Protein AF-A0A923TDK1-F1 (afdb_monomer)

Secondary structure (DSSP, 8-state):
--SSPPEEE-TT--EEES---B--SS-EEE-TT-EEEE--SS-EEE-SEEEETT-EEEE-SSSEEEEEESSPPEE-S-EEE-SEEEEEEESTTS-SB-S-EEE--SSS-EEEEESSSS-B-TT-EEEE-SSS--EEE-TT-EEEESEEEES-TT-EEEEET-EEEE-TT---EEE-SEEEESSEEEE-SSSEEEE-S--TEE-S-EEE-SSEEEE-STTTT-SSSB-EEE-TT-EEEESS-S-B-SB-EEEEE--GGGS-SEEE-SSS-EEB-S-EEEEEEE-EEE-SS--EE---EESS-------SSS-------TT-------------

Foldseek 3Di:
DPPDAAEAEPVQAEDEDEADADPDPEHEYENALYEYEYYAQAAYEHQYEYEYENYEYEYDYQYEYEDEHAAAHHYAHEYEFAYHEYEYHYEALGASEEEAYEFYPQAEEGEYEYPHEAHYPLQYEYEYEAHYQYEYYDVLYEYHHCAYEYPHQNYEYEQAQYEYEYRSVQEAYEHNYEYAHAHEYEYDHQYEYEQEHQNQRYAHEYEYPYHEYEYNEQQSVYAHQNEYEQDAQAAYEYEPHAHRHNHEYEFEYCHHPSVWNYEYEADEAHEDAHEYEYPYDTEYYYDHDYAYEYHHYPPPDDDDHDDPDDDPNPNPPPDDDPPDPDDDDDDD

Solvent-accessible surface area (backbone atoms only — not comparable to full-atom values): 15172 Å² total; per-residue (Å²): 144,65,104,65,66,55,70,52,71,46,83,36,41,74,46,79,48,56,69,61,67,38,94,45,81,65,27,37,37,36,26,32,55,6,34,43,33,33,34,31,76,56,66,34,42,29,19,30,28,40,32,19,66,57,11,29,43,33,36,32,32,64,11,37,42,29,41,23,35,77,49,50,34,61,24,54,19,43,36,38,32,50,26,23,32,40,35,33,40,21,44,67,71,27,31,51,38,52,23,36,36,38,29,28,65,50,52,60,61,8,34,43,32,40,71,33,31,34,30,47,32,41,62,18,35,39,35,33,36,72,32,43,39,12,31,45,32,28,72,44,29,37,41,40,24,4,34,55,33,20,80,11,64,59,19,33,42,35,28,36,68,8,36,45,35,33,11,63,55,37,56,65,35,46,27,24,23,23,45,32,35,56,16,38,43,32,38,35,30,72,17,40,43,33,30,51,11,72,5,66,61,16,36,22,34,40,37,34,69,27,25,32,41,35,30,49,24,41,23,37,76,7,56,25,68,59,12,38,39,35,33,62,53,7,23,43,33,30,44,60,13,66,61,24,40,26,30,42,38,35,34,16,24,37,9,50,96,62,62,10,20,38,27,17,25,57,86,28,55,15,24,39,59,26,40,32,34,59,83,46,73,47,29,59,36,55,46,61,87,25,53,60,44,68,35,58,60,38,68,88,79,76,91,58,79,78,72,96,73,88,69,85,81,68,78,78,68,88,83,72,85,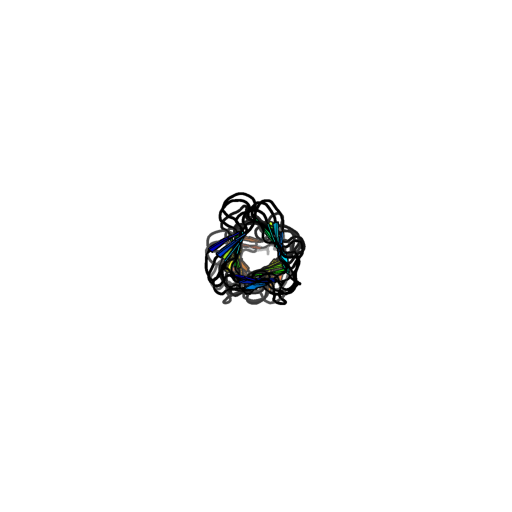78,86,70,83,80,77,85,81,83,84,132

Mean predicted aligned error: 7.64 Å

Structure (mmCIF, N/CA/C/O backbone):
data_AF-A0A923TDK1-F1
#
_entry.id   AF-A0A923TDK1-F1
#
loop_
_atom_site.group_PDB
_atom_site.id
_atom_site.type_symbol
_atom_site.label_atom_id
_atom_site.label_alt_id
_atom_site.label_comp_id
_atom_site.label_asym_id
_atom_site.label_entity_id
_atom_site.label_seq_id
_atom_site.pdbx_PDB_ins_code
_atom_site.Cartn_x
_atom_site.Cartn_y
_atom_site.Cartn_z
_atom_site.occupancy
_atom_site.B_iso_or_equiv
_atom_site.auth_seq_id
_atom_site.auth_comp_id
_atom_site.auth_asym_id
_atom_site.auth_atom_id
_atom_site.pdbx_PDB_model_num
ATOM 1 N N . THR A 1 1 ? -24.718 -10.314 32.683 1.00 45.62 1 THR A N 1
ATOM 2 C CA . THR A 1 1 ? -25.531 -11.400 33.269 1.00 45.62 1 THR A CA 1
ATOM 3 C C . THR A 1 1 ? -26.875 -11.463 32.575 1.00 45.62 1 THR A C 1
ATOM 5 O O . THR A 1 1 ? -27.767 -10.682 32.855 1.00 45.62 1 THR A O 1
ATOM 8 N N . ALA A 1 2 ? -26.920 -12.354 31.594 1.00 44.81 2 ALA A N 1
ATOM 9 C CA . ALA A 1 2 ? -28.012 -13.015 30.873 1.00 44.81 2 ALA A CA 1
ATOM 10 C C . ALA A 1 2 ? -27.239 -13.704 29.733 1.00 44.81 2 ALA A C 1
ATOM 12 O O . ALA A 1 2 ? -26.318 -13.079 29.213 1.00 44.81 2 ALA A O 1
ATOM 13 N N . GLY A 1 3 ? -27.483 -14.975 29.414 1.00 59.94 3 GLY A N 1
ATOM 14 C CA . GLY A 1 3 ? -26.601 -15.822 28.581 1.00 59.94 3 GLY A CA 1
ATOM 15 C C . GLY A 1 3 ? -26.394 -15.416 27.109 1.00 59.94 3 GLY A C 1
ATOM 16 O O . GLY A 1 3 ? -26.106 -16.279 26.290 1.00 59.94 3 GLY A O 1
ATOM 17 N N . GLY A 1 4 ? -26.572 -14.142 26.757 1.00 72.25 4 GLY A N 1
ATOM 18 C CA . GLY A 1 4 ? -26.304 -13.579 25.442 1.00 72.25 4 GLY A CA 1
ATOM 19 C C . GLY A 1 4 ? -24.910 -12.960 25.326 1.00 72.25 4 GLY A C 1
ATOM 20 O O . GLY A 1 4 ? -24.286 -12.551 26.307 1.00 72.25 4 GLY A O 1
ATOM 21 N N . ILE A 1 5 ? -24.456 -12.873 24.082 1.00 82.00 5 ILE A N 1
ATOM 22 C CA . ILE A 1 5 ? -23.250 -12.166 23.648 1.00 82.00 5 ILE A CA 1
ATOM 23 C C . ILE A 1 5 ? -23.374 -10.685 24.063 1.00 82.00 5 ILE A C 1
ATOM 25 O O . ILE A 1 5 ? -24.304 -10.017 23.596 1.00 82.00 5 ILE A O 1
ATOM 29 N N . PRO A 1 6 ? -22.489 -10.138 24.924 1.00 88.62 6 PRO A N 1
ATOM 30 C CA . PRO A 1 6 ? -22.504 -8.717 25.257 1.00 88.62 6 PRO A CA 1
ATOM 31 C C . PRO A 1 6 ? -22.435 -7.874 23.983 1.00 88.62 6 PRO A C 1
ATOM 33 O O . PRO A 1 6 ? -21.490 -8.010 23.205 1.00 88.62 6 PRO A O 1
ATOM 36 N N . THR A 1 7 ? -23.447 -7.033 23.763 1.00 91.31 7 THR A N 1
ATOM 37 C CA . THR A 1 7 ? -23.594 -6.253 22.531 1.00 91.31 7 THR A CA 1
ATOM 38 C C . THR A 1 7 ? -23.685 -4.768 22.847 1.00 91.31 7 THR A C 1
ATOM 40 O O . THR A 1 7 ? -24.562 -4.348 23.601 1.00 91.31 7 THR A O 1
ATOM 43 N N . PHE A 1 8 ? -22.803 -3.976 22.242 1.00 93.06 8 PHE A N 1
ATOM 44 C CA . PHE A 1 8 ? -22.905 -2.522 22.206 1.00 93.06 8 PHE A CA 1
ATOM 45 C C . PHE A 1 8 ? -23.456 -2.095 20.843 1.00 93.06 8 PHE A C 1
ATOM 47 O O . PHE A 1 8 ? -22.799 -2.279 19.819 1.00 93.06 8 PHE A O 1
ATOM 54 N N . ASN A 1 9 ? -24.686 -1.581 20.819 1.00 95.06 9 ASN A N 1
ATOM 55 C CA . ASN A 1 9 ? -25.397 -1.261 19.584 1.00 95.06 9 ASN A CA 1
ATOM 56 C C . ASN A 1 9 ? -25.572 0.248 19.415 1.00 95.06 9 ASN A C 1
ATOM 58 O O . ASN A 1 9 ? -26.279 0.869 20.202 1.00 95.06 9 ASN A O 1
ATOM 62 N N . LEU A 1 10 ? -24.979 0.806 18.358 1.00 95.81 10 LEU A N 1
ATOM 63 C CA . LEU A 1 10 ? -25.102 2.222 18.004 1.00 95.81 10 LEU A CA 1
ATOM 64 C C . LEU A 1 10 ? -26.410 2.536 17.270 1.00 95.81 10 LEU A C 1
ATOM 66 O O . LEU A 1 10 ? -26.746 3.702 17.112 1.00 95.81 10 LEU A O 1
ATOM 70 N N . ALA A 1 11 ? -27.132 1.526 16.772 1.00 93.88 11 ALA A N 1
ATOM 71 C CA . ALA A 1 11 ? -28.369 1.682 16.003 1.00 93.88 11 ALA A CA 1
ATOM 72 C C . ALA A 1 11 ? -28.260 2.666 14.815 1.00 93.88 11 ALA A C 1
ATOM 74 O O . ALA A 1 11 ? -29.249 3.276 14.418 1.00 93.88 11 ALA A O 1
ATOM 75 N N . GLY A 1 12 ? -27.064 2.812 14.232 1.00 92.31 12 GLY A N 1
ATOM 76 C CA . GLY A 1 12 ? -26.811 3.731 13.121 1.00 92.31 12 GLY A CA 1
ATOM 77 C C . GLY A 1 12 ? -26.433 5.163 13.517 1.00 92.31 12 GLY A C 1
ATOM 78 O O . GLY A 1 12 ? -26.211 5.977 12.627 1.00 92.31 12 GLY A O 1
ATOM 79 N N . PHE A 1 13 ? -26.340 5.486 14.808 1.00 96.38 13 PHE A N 1
ATOM 80 C CA . PHE A 1 13 ? -25.931 6.812 15.280 1.00 96.38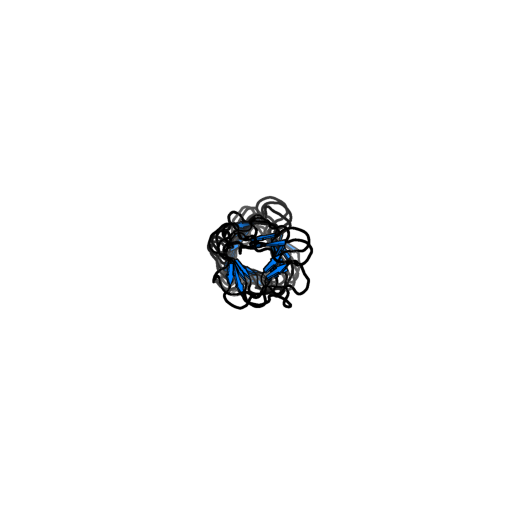 13 PHE A CA 1
ATOM 81 C C . PHE A 1 13 ? -24.410 6.951 15.407 1.00 96.38 13 PHE A C 1
ATOM 83 O O . PHE A 1 13 ? -23.674 5.965 15.437 1.00 96.38 13 PHE A O 1
ATOM 90 N N . THR A 1 14 ? -23.937 8.196 15.482 1.00 96.19 14 THR A N 1
ATOM 91 C CA . THR A 1 14 ? -22.542 8.505 15.813 1.00 96.19 14 THR A CA 1
ATOM 92 C C . THR A 1 14 ? -22.368 8.561 17.322 1.00 96.19 14 THR A C 1
ATOM 94 O O . THR A 1 14 ? -23.128 9.251 17.994 1.00 96.19 14 THR A O 1
ATOM 97 N N . GLU A 1 15 ? -21.339 7.893 17.828 1.00 96.81 15 GLU A N 1
ATOM 98 C CA . GLU A 1 15 ? -20.997 7.856 19.244 1.00 96.81 15 GLU A CA 1
ATOM 99 C C . GLU A 1 15 ? -19.505 8.136 19.438 1.00 96.81 15 GLU A C 1
ATOM 101 O O . GLU A 1 15 ? -18.663 7.615 18.701 1.00 96.81 15 GLU A O 1
ATOM 106 N N . THR A 1 16 ? -19.179 8.929 20.460 1.00 94.94 16 THR A N 1
ATOM 107 C CA . THR A 1 16 ? -17.807 9.082 20.953 1.00 94.94 16 THR A CA 1
ATOM 108 C C . THR A 1 16 ? -17.716 8.411 22.308 1.00 94.94 16 THR A C 1
ATOM 110 O O . THR A 1 16 ? -18.079 8.985 23.331 1.00 94.94 16 THR A O 1
ATOM 113 N N . ALA A 1 17 ? -17.206 7.188 22.303 1.00 89.12 17 ALA A N 1
ATOM 114 C CA . ALA A 1 17 ? -16.898 6.460 23.514 1.00 89.12 17 ALA A CA 1
ATOM 115 C C . ALA A 1 17 ? -15.452 6.750 23.941 1.00 89.12 17 ALA A C 1
ATOM 117 O O . ALA A 1 17 ? -14.583 7.042 23.116 1.00 89.12 17 ALA A O 1
ATOM 118 N N . GLY A 1 18 ? -15.184 6.634 25.243 1.00 88.12 18 GLY A N 1
ATOM 119 C CA . GLY A 1 18 ? -13.817 6.568 25.757 1.00 88.12 18 GLY A CA 1
ATOM 120 C C . GLY A 1 18 ? -13.098 5.284 25.300 1.00 88.12 18 GLY A C 1
ATOM 121 O O . GLY A 1 18 ? -13.336 4.776 24.202 1.00 88.12 18 GLY A O 1
ATOM 122 N N . PRO A 1 19 ? -12.204 4.712 26.114 1.00 87.31 19 PRO A N 1
ATOM 123 C CA . PRO A 1 19 ? -11.515 3.486 25.743 1.00 87.31 19 PRO A CA 1
ATOM 124 C C . PRO A 1 19 ? -12.480 2.292 25.778 1.00 87.31 19 PRO A C 1
ATOM 126 O O . PRO A 1 19 ? -13.083 1.986 26.807 1.00 87.31 19 PRO A O 1
ATOM 129 N N . ILE A 1 20 ? -12.616 1.591 24.651 1.00 90.50 20 ILE A N 1
ATOM 130 C CA . ILE A 1 20 ? -13.408 0.362 24.561 1.00 90.50 20 ILE A CA 1
ATOM 131 C C . ILE A 1 20 ? -12.497 -0.842 24.767 1.00 90.50 20 ILE A C 1
ATOM 133 O O . ILE A 1 20 ? -11.520 -1.032 24.047 1.00 90.50 20 ILE A O 1
ATOM 137 N N . ALA A 1 21 ? -12.860 -1.704 25.712 1.00 91.12 21 ALA A N 1
ATOM 138 C CA . ALA A 1 21 ? -12.161 -2.955 25.958 1.00 91.12 21 ALA A CA 1
ATOM 139 C C . ALA A 1 21 ? -13.140 -4.124 26.098 1.00 91.12 21 ALA A C 1
ATOM 141 O O . ALA A 1 21 ? -14.260 -3.976 26.582 1.00 91.12 21 ALA A O 1
ATOM 142 N N . SER A 1 22 ? -12.694 -5.309 25.695 1.00 88.12 22 SER A N 1
ATOM 143 C CA . SER A 1 22 ? -13.342 -6.576 26.025 1.00 88.12 22 SER A CA 1
ATOM 144 C C . SER A 1 22 ? -12.300 -7.684 26.076 1.00 88.12 22 SER A C 1
ATOM 146 O O . SER A 1 22 ? -11.558 -7.885 25.114 1.00 88.12 22 SER A O 1
ATOM 148 N N . THR A 1 23 ? -12.306 -8.445 27.168 1.00 73.38 23 THR A N 1
ATOM 149 C CA . THR A 1 23 ? -11.554 -9.699 27.316 1.00 73.38 23 THR A CA 1
ATOM 150 C C . THR A 1 23 ? -12.366 -10.931 26.900 1.00 73.38 23 THR A C 1
ATOM 152 O O . THR A 1 23 ? -11.822 -12.031 26.869 1.00 73.38 23 THR A O 1
ATOM 155 N N . ASN A 1 24 ? -13.655 -10.769 26.573 1.00 62.47 24 ASN A N 1
ATOM 156 C CA . ASN A 1 24 ? -14.566 -11.870 26.258 1.00 62.47 24 ASN A CA 1
ATOM 157 C C . ASN A 1 24 ? -14.669 -12.112 24.745 1.00 62.47 24 ASN A C 1
ATOM 159 O O . ASN A 1 24 ? -14.990 -11.198 23.980 1.00 62.47 24 ASN A O 1
ATOM 163 N N . THR A 1 25 ? -14.509 -13.371 24.338 1.00 69.38 25 THR A N 1
ATOM 164 C CA . THR A 1 25 ? -15.042 -13.931 23.091 1.00 69.38 25 THR A CA 1
ATOM 165 C C . THR A 1 25 ? -16.300 -14.740 23.444 1.00 69.38 25 THR A C 1
ATOM 167 O O . THR A 1 25 ? -16.181 -15.718 24.181 1.00 69.38 25 THR A O 1
ATOM 170 N N . PRO A 1 26 ? -17.519 -14.366 22.999 1.00 74.81 26 PRO A N 1
ATOM 171 C CA . PRO A 1 26 ? -17.870 -13.374 21.980 1.00 74.81 26 PRO A CA 1
ATOM 172 C C . PRO A 1 26 ? -18.437 -12.076 22.596 1.00 74.81 26 PRO A C 1
ATOM 174 O O . PRO A 1 26 ? -19.406 -12.110 23.346 1.00 74.81 26 PRO A O 1
ATOM 177 N N . ALA A 1 27 ? -17.876 -10.915 22.264 1.00 91.31 27 ALA A N 1
ATOM 178 C CA . ALA A 1 27 ? -18.542 -9.618 22.428 1.00 91.31 27 ALA A CA 1
ATOM 179 C C . ALA A 1 27 ? -18.814 -9.027 21.039 1.00 91.31 27 ALA A C 1
ATOM 181 O O . ALA A 1 27 ? -18.129 -9.381 20.074 1.00 91.31 27 ALA A O 1
ATOM 182 N N . THR A 1 28 ? -19.798 -8.142 20.904 1.00 94.12 28 THR A N 1
ATOM 183 C CA . THR A 1 28 ? -20.133 -7.533 19.611 1.00 94.12 28 THR A CA 1
ATOM 184 C C . THR A 1 28 ? -20.359 -6.033 19.729 1.00 94.12 28 THR A C 1
ATOM 186 O O . THR A 1 28 ? -20.973 -5.555 20.678 1.00 94.12 28 THR A O 1
ATOM 189 N N . ILE A 1 29 ? -19.874 -5.293 18.737 1.00 95.69 29 ILE A N 1
ATOM 190 C CA . ILE A 1 29 ? -20.262 -3.909 18.478 1.00 95.69 29 ILE A CA 1
ATOM 191 C C . ILE A 1 29 ? -21.051 -3.899 17.167 1.00 95.69 29 ILE A C 1
ATOM 193 O O . ILE A 1 29 ? -20.566 -4.386 16.143 1.00 95.69 29 ILE A O 1
ATOM 197 N N . THR A 1 30 ? -22.268 -3.364 17.180 1.00 96.81 30 THR A N 1
ATOM 198 C CA . THR A 1 30 ? -23.091 -3.193 15.974 1.00 96.81 30 THR A CA 1
ATOM 199 C C . THR A 1 30 ? -23.192 -1.706 15.645 1.00 96.81 30 THR A C 1
ATOM 201 O O . THR A 1 30 ? -23.877 -0.951 16.333 1.00 96.81 30 THR A O 1
ATOM 204 N N . LEU A 1 31 ? -22.501 -1.282 14.588 1.00 97.38 31 LEU A N 1
ATOM 205 C CA . LEU A 1 31 ? -22.463 0.106 14.124 1.00 97.38 31 LEU A CA 1
ATOM 206 C C . LEU A 1 31 ? -23.737 0.492 13.357 1.00 97.38 31 LEU A C 1
ATOM 208 O O . LEU A 1 31 ? -24.167 1.643 13.395 1.00 97.38 31 LEU A O 1
ATOM 212 N N . GLY A 1 32 ? -24.346 -0.457 12.636 1.00 95.75 32 GLY A N 1
ATOM 213 C CA . GLY A 1 32 ? -25.293 -0.113 11.571 1.00 95.75 32 GLY A CA 1
ATOM 214 C C . GLY A 1 32 ? -24.592 0.758 10.523 1.00 95.75 32 GLY A C 1
ATOM 215 O O . GLY A 1 32 ? -23.469 0.439 10.138 1.00 95.75 32 GLY A O 1
ATOM 216 N N . GLY A 1 33 ? -25.223 1.865 10.126 1.00 96.31 33 GLY A N 1
ATOM 217 C CA . GLY A 1 33 ? -24.594 2.930 9.328 1.00 96.31 33 GLY A CA 1
ATOM 218 C C . GLY A 1 33 ? -23.911 4.032 10.152 1.00 96.31 33 GLY A C 1
ATOM 219 O O . GLY A 1 33 ? -23.577 5.072 9.598 1.00 96.31 33 GLY A O 1
ATOM 220 N N . GLY A 1 34 ? -23.764 3.842 11.467 1.00 97.50 34 GLY A N 1
ATOM 221 C CA . GLY A 1 34 ? -23.255 4.846 12.402 1.00 97.50 34 GLY A CA 1
ATOM 222 C C . GLY A 1 34 ? -21.733 4.891 12.496 1.00 97.50 34 GLY A C 1
ATOM 223 O O . GLY A 1 34 ? -21.038 4.020 11.974 1.00 97.50 34 GLY A O 1
ATOM 224 N N . SER A 1 35 ? -21.207 5.890 13.204 1.00 97.62 35 SER A N 1
ATOM 225 C CA . SER A 1 35 ? -19.765 6.063 13.407 1.00 97.62 35 SER A CA 1
ATOM 226 C C . SER A 1 35 ? -19.387 5.890 14.870 1.00 97.62 35 SER A C 1
ATOM 228 O O . SER A 1 35 ? -19.904 6.599 15.726 1.00 97.62 35 SER A O 1
ATOM 230 N N . LEU A 1 36 ? -18.431 5.012 15.158 1.00 97.50 36 LEU A N 1
ATOM 231 C CA . LEU A 1 36 ? -17.871 4.862 16.497 1.00 97.50 36 LEU A CA 1
ATOM 232 C C . LEU A 1 36 ? -16.500 5.524 16.583 1.00 97.50 36 LEU A C 1
ATOM 234 O O . LEU A 1 36 ? -15.546 5.030 15.987 1.00 97.50 36 LEU A O 1
ATOM 238 N N . THR A 1 37 ? -16.388 6.590 17.370 1.00 96.94 37 THR A N 1
ATOM 239 C CA . THR A 1 37 ? -15.098 7.133 17.805 1.00 96.94 37 THR A CA 1
ATOM 240 C C . THR A 1 37 ? -14.725 6.517 19.145 1.00 96.94 37 THR A C 1
ATOM 242 O O . THR A 1 37 ? -15.528 6.544 20.074 1.00 96.94 37 THR A O 1
ATOM 245 N N . SER A 1 38 ? -13.524 5.950 19.247 1.00 95.12 38 SER A N 1
ATOM 246 C CA . SER A 1 38 ? -13.030 5.294 20.460 1.00 95.12 38 SER A CA 1
ATOM 247 C C . SER A 1 38 ? -11.580 5.666 20.742 1.00 95.12 38 SER A C 1
ATOM 249 O O . SER A 1 38 ? -10.744 5.680 19.834 1.00 95.12 38 SER A O 1
ATOM 251 N N . GLY A 1 39 ? -11.276 5.856 22.025 1.00 94.19 39 GLY A N 1
ATOM 252 C CA . GLY A 1 39 ? -9.920 5.929 22.562 1.00 94.19 39 GLY A CA 1
ATOM 253 C C . GLY A 1 39 ? -9.612 7.194 23.363 1.00 94.19 39 GLY A C 1
ATOM 254 O O . GLY A 1 39 ? -10.192 8.258 23.170 1.00 94.19 39 GLY A O 1
ATOM 255 N N . ASP A 1 40 ? -8.670 7.045 24.285 1.00 94.38 40 ASP A N 1
ATOM 256 C CA . ASP A 1 40 ? -8.102 8.083 25.142 1.00 94.38 40 ASP A CA 1
ATOM 257 C C . ASP A 1 40 ? -6.584 7.832 25.273 1.00 94.38 40 ASP A C 1
ATOM 259 O O . ASP A 1 40 ? -5.967 7.319 24.339 1.00 94.38 40 ASP A O 1
ATOM 263 N N . SER A 1 41 ? -5.942 8.202 26.383 1.00 95.62 41 SER A N 1
ATOM 264 C CA . SER A 1 41 ? -4.521 7.895 26.615 1.00 95.62 41 SER A CA 1
ATOM 265 C C . SER A 1 41 ? -4.250 6.446 27.039 1.00 95.62 41 SER A C 1
ATOM 267 O O . SER A 1 41 ? -3.092 6.024 27.078 1.00 95.62 41 SER A O 1
ATOM 269 N N . THR A 1 42 ? -5.285 5.668 27.354 1.00 95.81 42 THR A N 1
ATOM 270 C CA . THR A 1 42 ? -5.161 4.279 27.790 1.00 95.81 42 THR A CA 1
ATOM 271 C C . THR A 1 42 ? -5.126 3.333 26.596 1.00 95.81 42 THR A C 1
ATOM 273 O O . THR A 1 42 ? -5.843 3.489 25.606 1.00 95.81 42 THR A O 1
ATOM 276 N N . SER A 1 43 ? -4.260 2.323 26.678 1.00 96.12 43 SER A N 1
ATOM 277 C CA . SER A 1 43 ? -4.226 1.269 25.668 1.00 96.12 43 SER A CA 1
ATOM 278 C C . SER A 1 43 ? -5.226 0.174 26.020 1.00 96.12 43 SER A C 1
ATOM 280 O O . SER A 1 43 ? -5.270 -0.291 27.158 1.00 96.12 43 SER A O 1
ATOM 282 N N . THR A 1 44 ? -6.018 -0.249 25.043 1.00 95.88 44 THR A N 1
ATOM 283 C CA . THR A 1 44 ? -7.109 -1.211 25.215 1.00 95.88 44 THR A CA 1
ATOM 284 C C . THR A 1 44 ? -7.102 -2.284 24.142 1.00 95.88 44 THR A C 1
ATOM 286 O O . THR A 1 44 ? -6.478 -2.145 23.091 1.00 95.88 44 THR A O 1
ATOM 289 N N . SER A 1 45 ? -7.799 -3.384 24.416 1.00 95.44 45 SER A N 1
ATOM 290 C CA . SER A 1 45 ? -7.999 -4.479 23.473 1.00 95.44 45 SER A CA 1
ATOM 291 C C . SER A 1 45 ? -9.465 -4.883 23.451 1.00 95.44 45 SER A C 1
ATOM 293 O O . SER A 1 45 ? -10.088 -5.024 24.505 1.00 95.44 45 SER A O 1
ATOM 295 N N . PHE A 1 46 ? -10.009 -5.077 22.254 1.00 95.88 46 PHE A N 1
ATOM 296 C CA . PHE A 1 46 ? -11.356 -5.580 22.032 1.00 95.88 46 PHE A CA 1
ATOM 297 C C . PHE A 1 46 ? -11.292 -6.887 21.240 1.00 95.88 46 PHE A C 1
ATOM 299 O O . PHE A 1 46 ? -10.973 -6.892 20.052 1.00 95.88 46 PHE A O 1
ATOM 306 N N . ALA A 1 47 ? -11.609 -8.001 21.906 1.00 94.06 47 ALA A N 1
ATOM 307 C CA . ALA A 1 47 ? -11.568 -9.341 21.314 1.00 94.06 47 ALA A CA 1
ATOM 308 C C . ALA A 1 47 ? -12.824 -9.722 20.490 1.00 94.06 47 ALA A C 1
ATOM 310 O O . ALA A 1 47 ? -12.897 -10.814 19.923 1.00 94.06 47 ALA A O 1
ATOM 311 N N . GLY A 1 48 ? -13.838 -8.853 20.463 1.00 94.31 48 GLY A N 1
ATOM 312 C CA . GLY A 1 48 ? -15.136 -9.110 19.839 1.00 94.31 48 GLY A CA 1
ATOM 313 C C . GLY A 1 48 ? -15.210 -8.767 18.349 1.00 94.31 48 GLY A C 1
ATOM 314 O O . GLY A 1 48 ? -14.254 -8.265 17.761 1.00 94.31 48 GLY A O 1
ATOM 315 N N . ALA A 1 49 ? -16.369 -9.010 17.738 1.00 95.31 49 ALA A N 1
ATOM 316 C CA . ALA A 1 49 ? -16.656 -8.621 16.355 1.00 95.31 49 ALA A CA 1
ATOM 317 C C . ALA A 1 49 ? -17.275 -7.216 16.283 1.00 95.31 49 ALA A C 1
ATOM 319 O O . ALA A 1 49 ? -18.142 -6.872 17.085 1.00 95.31 49 ALA A O 1
ATOM 320 N N . ILE A 1 50 ? -16.870 -6.423 15.296 1.00 97.00 50 ILE A N 1
ATOM 321 C CA . ILE A 1 50 ? -17.492 -5.146 14.934 1.00 97.00 50 ILE A CA 1
ATOM 322 C C . ILE A 1 50 ? -18.229 -5.348 13.612 1.00 97.00 50 ILE A C 1
ATOM 324 O O . ILE A 1 50 ? -17.650 -5.846 12.650 1.00 97.00 50 ILE A O 1
ATOM 328 N N . THR A 1 51 ? -19.503 -4.980 13.555 1.00 97.19 51 THR A N 1
ATOM 329 C CA . THR A 1 51 ? -20.392 -5.254 12.414 1.00 97.19 51 THR A CA 1
ATOM 330 C C . THR A 1 51 ? -21.168 -3.997 12.020 1.00 97.19 51 THR A C 1
ATOM 332 O O . THR A 1 51 ? -21.366 -3.118 12.856 1.00 97.19 51 THR A O 1
ATOM 335 N N . GLY A 1 52 ? -21.638 -3.896 10.773 1.00 97.31 52 GLY A N 1
ATOM 336 C CA . GLY A 1 52 ? -22.519 -2.801 10.340 1.00 97.31 52 GLY A CA 1
ATOM 337 C C . GLY A 1 52 ? -22.254 -2.307 8.920 1.00 97.31 52 GLY A C 1
ATOM 338 O O . GLY A 1 52 ? -21.152 -1.879 8.584 1.00 97.31 52 GLY A O 1
ATOM 339 N N . THR A 1 53 ? -23.278 -2.341 8.071 1.00 97.19 53 THR A N 1
ATOM 340 C CA . THR A 1 53 ? -23.178 -1.827 6.701 1.00 97.19 53 THR A CA 1
ATOM 341 C C . THR A 1 53 ? -23.098 -0.303 6.702 1.00 97.19 53 THR A C 1
ATOM 343 O O . THR A 1 53 ? -23.995 0.367 7.201 1.00 97.19 53 THR A O 1
ATOM 346 N N . GLY A 1 54 ? -22.032 0.240 6.117 1.00 96.56 54 GLY A N 1
ATOM 347 C CA . GLY A 1 54 ? -21.749 1.675 6.049 1.00 96.56 54 GLY A CA 1
ATOM 348 C C . GLY A 1 54 ? -21.142 2.256 7.326 1.00 96.56 54 GLY A C 1
ATOM 349 O O . GLY A 1 54 ? -20.624 3.367 7.283 1.00 96.56 54 GLY A O 1
ATOM 350 N N . GLY A 1 55 ? -21.162 1.514 8.436 1.00 98.06 55 GLY A N 1
ATOM 351 C CA . GLY A 1 55 ? -20.657 1.995 9.714 1.00 98.06 55 GLY A CA 1
ATOM 352 C C . GLY A 1 55 ? -19.141 2.169 9.735 1.00 98.06 55 GLY A C 1
ATOM 353 O O . GLY A 1 55 ? -18.408 1.347 9.179 1.00 98.06 55 GLY A O 1
ATOM 354 N N . THR A 1 56 ? -18.679 3.235 10.384 1.00 98.50 56 THR A N 1
ATOM 355 C CA . THR A 1 56 ? -17.273 3.656 10.412 1.00 98.50 56 THR A CA 1
ATOM 356 C C . THR A 1 56 ? -16.660 3.516 11.799 1.00 98.50 56 THR A C 1
ATOM 358 O O . THR A 1 56 ? -17.337 3.657 12.819 1.00 98.50 56 THR A O 1
ATOM 361 N N . LEU A 1 57 ? -15.350 3.278 11.837 1.00 98.25 57 LEU A N 1
ATOM 362 C CA . LEU A 1 57 ? -14.563 3.220 13.066 1.00 98.25 57 LEU A CA 1
ATOM 363 C C . LEU A 1 57 ? -13.527 4.345 13.066 1.00 98.25 57 LEU A C 1
ATOM 365 O O . LEU A 1 57 ? -12.757 4.478 12.120 1.00 98.25 57 LEU A O 1
ATOM 369 N N . ILE A 1 58 ? -13.472 5.132 14.135 1.00 97.69 58 ILE A N 1
ATOM 370 C CA . ILE A 1 58 ? -12.491 6.201 14.323 1.00 97.69 58 ILE A CA 1
ATOM 371 C C . ILE A 1 58 ? -11.691 5.907 15.592 1.00 97.69 58 ILE A C 1
ATOM 373 O O . ILE A 1 58 ? -12.244 5.815 16.687 1.00 97.69 58 ILE A O 1
ATOM 377 N N . LYS A 1 59 ? -10.375 5.763 15.453 1.00 97.00 59 LYS A N 1
ATOM 378 C CA . LYS A 1 59 ? -9.442 5.628 16.569 1.00 97.00 59 LYS A CA 1
ATOM 379 C C . LYS A 1 59 ? -8.877 7.000 16.940 1.00 97.00 59 LYS A C 1
ATOM 381 O O . LYS A 1 59 ? -8.093 7.557 16.180 1.00 97.00 59 LYS A O 1
ATOM 386 N N . ALA A 1 60 ? -9.228 7.484 18.131 1.00 95.56 60 ALA A N 1
ATOM 387 C CA . ALA A 1 60 ? -8.749 8.729 18.730 1.00 95.56 60 ALA A CA 1
ATOM 388 C C . ALA A 1 60 ? -7.964 8.475 20.036 1.00 95.56 60 ALA A C 1
ATOM 390 O O . ALA A 1 60 ? -7.848 7.337 20.491 1.00 95.56 60 ALA A O 1
ATOM 391 N N . GLY A 1 61 ? -7.395 9.525 20.634 1.00 95.38 61 GLY A N 1
ATOM 392 C CA . GLY A 1 61 ? -6.566 9.432 21.843 1.00 95.38 61 GLY A CA 1
ATOM 393 C C . GLY A 1 61 ? -5.167 8.834 21.619 1.00 95.38 61 GLY A C 1
ATOM 394 O O . GLY A 1 61 ? -4.915 8.134 20.641 1.00 95.38 61 GLY A O 1
ATOM 395 N N . THR A 1 62 ? -4.231 9.111 22.528 1.00 95.00 62 THR A N 1
ATOM 396 C CA . THR A 1 62 ? -2.815 8.717 22.389 1.00 95.00 62 THR A CA 1
ATOM 397 C C . THR A 1 62 ? -2.531 7.247 22.706 1.00 95.00 62 THR A C 1
ATOM 399 O O . THR A 1 62 ? -1.466 6.743 22.356 1.00 95.00 62 THR A O 1
ATOM 402 N N . GLY A 1 63 ? -3.464 6.542 23.347 1.00 96.50 63 GLY A N 1
ATOM 403 C CA . GLY A 1 63 ? -3.360 5.118 23.642 1.00 96.50 63 GLY A CA 1
ATOM 404 C C . GLY A 1 63 ? -3.432 4.246 22.386 1.00 96.50 63 GLY A C 1
ATOM 405 O O . GLY A 1 63 ? -3.806 4.698 21.301 1.00 96.50 63 GLY A O 1
ATOM 406 N N . THR A 1 64 ? -3.087 2.968 22.528 1.00 96.94 64 THR A N 1
ATOM 407 C CA . THR A 1 64 ? -3.222 1.975 21.454 1.00 96.94 64 THR A CA 1
ATOM 408 C C . THR A 1 64 ? -4.531 1.209 21.597 1.00 96.94 64 THR A C 1
ATOM 410 O O . THR A 1 64 ? -4.785 0.627 22.647 1.00 96.94 64 THR A O 1
ATOM 413 N N . PHE A 1 65 ? -5.347 1.150 20.547 1.00 97.69 65 PHE A N 1
ATOM 414 C CA . PHE A 1 65 ? -6.517 0.272 20.499 1.00 97.69 65 PHE A CA 1
ATOM 415 C C . PHE A 1 65 ? -6.171 -0.993 19.717 1.00 97.69 65 PHE A C 1
ATOM 417 O O . PHE A 1 65 ? -5.713 -0.910 18.584 1.00 97.69 65 PHE A O 1
ATOM 424 N N . THR A 1 66 ? -6.360 -2.165 20.314 1.00 97.62 66 THR A N 1
ATOM 425 C CA . THR A 1 66 ? -6.068 -3.456 19.684 1.00 97.62 66 THR A CA 1
ATOM 426 C C . THR A 1 66 ? -7.362 -4.153 19.282 1.00 97.62 66 THR A C 1
ATOM 428 O O . THR A 1 66 ? -8.183 -4.486 20.136 1.00 97.62 66 THR A O 1
ATOM 431 N N . LEU A 1 67 ? -7.535 -4.422 17.989 1.00 97.44 67 LEU A N 1
ATOM 432 C CA . LEU A 1 67 ? -8.609 -5.272 17.478 1.00 97.44 67 LEU A CA 1
ATOM 433 C C . LEU A 1 67 ? -8.135 -6.722 17.512 1.00 97.44 67 LEU A C 1
ATOM 435 O O . LEU A 1 67 ? -7.333 -7.131 16.677 1.00 97.44 67 LEU A O 1
ATOM 439 N N . GLY A 1 68 ? -8.610 -7.486 18.495 1.00 95.50 68 GLY A N 1
ATOM 440 C CA . GLY A 1 68 ? -8.167 -8.852 18.757 1.00 95.50 68 GLY A CA 1
ATOM 441 C C . GLY A 1 68 ? -9.256 -9.910 18.591 1.00 95.50 68 GLY A C 1
ATOM 442 O O . GLY A 1 68 ? -10.411 -9.611 18.274 1.00 95.50 68 GLY A O 1
ATOM 443 N N . GLY A 1 69 ? -8.893 -11.163 18.862 1.00 94.88 69 GLY A N 1
ATOM 444 C CA . GLY A 1 69 ? -9.823 -12.295 18.933 1.00 94.88 69 GLY A CA 1
ATOM 445 C C . GLY A 1 69 ? -10.023 -13.046 17.614 1.00 94.88 69 GLY A C 1
ATOM 446 O O . GLY A 1 69 ? -9.402 -12.753 16.597 1.00 94.88 69 GLY A O 1
ATOM 447 N N . THR A 1 70 ? -10.883 -14.063 17.642 1.00 94.56 70 THR A N 1
ATOM 448 C CA . THR A 1 70 ? -11.044 -15.030 16.539 1.00 94.56 70 THR A CA 1
ATOM 449 C C . THR A 1 70 ? -12.146 -14.662 15.547 1.00 94.56 70 THR A C 1
ATOM 451 O O . THR A 1 70 ? -12.199 -15.213 14.453 1.00 94.56 70 THR A O 1
ATOM 454 N N . SER A 1 71 ? -13.059 -13.763 15.922 1.00 94.44 71 SER A N 1
ATOM 455 C CA . SER A 1 71 ? -14.192 -13.374 15.075 1.00 94.44 71 SER A CA 1
ATOM 456 C C . SER A 1 71 ? -13.821 -12.206 14.169 1.00 94.44 71 SER A C 1
ATOM 458 O O . SER A 1 71 ? -13.336 -11.185 14.662 1.00 94.44 71 SER A O 1
ATOM 460 N N . ALA A 1 72 ? -14.084 -12.344 12.868 1.00 96.69 72 ALA A N 1
ATOM 461 C CA . ALA A 1 72 ? -13.882 -11.277 11.895 1.00 96.69 72 ALA A CA 1
ATOM 462 C C . ALA A 1 72 ? -14.755 -10.059 12.205 1.00 96.69 72 ALA A C 1
ATOM 464 O O . ALA A 1 72 ? -15.883 -10.183 12.690 1.00 96.69 72 ALA A O 1
ATOM 465 N N . ASN A 1 73 ? -14.236 -8.885 11.870 1.00 97.88 73 ASN A N 1
ATOM 466 C CA . ASN A 1 73 ? -15.062 -7.698 11.730 1.00 97.88 73 ASN A CA 1
ATOM 467 C C . ASN A 1 73 ? -15.746 -7.714 10.351 1.00 97.88 73 ASN A C 1
ATOM 469 O O . ASN A 1 73 ? -15.210 -8.260 9.390 1.00 97.88 73 ASN A O 1
ATOM 473 N N . THR A 1 74 ? -16.952 -7.153 10.265 1.00 97.56 74 THR A N 1
ATOM 474 C CA . THR A 1 74 ? -17.800 -7.163 9.057 1.00 97.56 74 THR A CA 1
ATOM 475 C C . THR A 1 74 ? -18.451 -5.808 8.771 1.00 97.56 74 THR A C 1
ATOM 477 O O . THR A 1 74 ? -19.378 -5.716 7.966 1.00 97.56 74 THR A O 1
ATOM 480 N N . TYR A 1 75 ? -18.001 -4.738 9.432 1.00 98.25 75 TYR A N 1
ATOM 481 C CA . TYR A 1 75 ? -18.447 -3.390 9.086 1.00 98.25 75 TYR A CA 1
ATOM 482 C C . TYR A 1 75 ? -17.897 -2.976 7.717 1.00 98.25 75 TYR A C 1
ATOM 484 O O . TYR A 1 75 ? -16.799 -3.372 7.350 1.00 98.25 75 TYR A O 1
ATOM 492 N N . THR A 1 76 ? -18.633 -2.204 6.925 1.00 97.50 76 THR A N 1
ATOM 493 C CA . THR A 1 76 ? -18.186 -1.890 5.548 1.00 97.50 76 THR A CA 1
ATOM 494 C C . THR A 1 76 ? -17.726 -0.451 5.353 1.00 97.50 76 THR A C 1
ATOM 496 O O . THR A 1 76 ? -17.181 -0.130 4.300 1.00 97.50 76 THR A O 1
ATOM 499 N N . GLY A 1 77 ? -17.935 0.421 6.341 1.00 98.38 77 GLY A N 1
ATOM 500 C CA . GLY A 1 77 ? -17.419 1.784 6.306 1.00 98.38 77 GLY A CA 1
ATOM 501 C C . GLY A 1 77 ? -15.918 1.856 6.597 1.00 98.38 77 GLY A C 1
ATOM 502 O O . GLY A 1 77 ? -15.263 0.873 6.949 1.00 98.38 77 GLY A O 1
ATOM 503 N N . ALA A 1 78 ? -15.367 3.054 6.419 1.00 98.19 78 ALA A N 1
ATOM 504 C CA . ALA A 1 78 ? -13.948 3.317 6.603 1.00 98.19 78 ALA A CA 1
ATOM 505 C C . ALA A 1 78 ? -13.493 3.190 8.067 1.00 98.19 78 ALA A C 1
ATOM 507 O O . ALA A 1 78 ? -14.264 3.391 9.010 1.00 98.19 78 ALA A O 1
ATOM 508 N N . THR A 1 79 ? -12.202 2.905 8.234 1.00 98.69 79 THR A N 1
ATOM 509 C CA . THR A 1 79 ? -11.479 3.030 9.501 1.00 98.69 79 THR A CA 1
ATOM 510 C C . THR A 1 79 ? -10.536 4.227 9.433 1.00 98.69 79 THR A C 1
ATOM 512 O O . THR A 1 79 ? -9.715 4.305 8.523 1.00 98.69 79 THR A O 1
ATOM 515 N N . THR A 1 80 ? -10.611 5.137 10.398 1.00 98.06 80 THR A N 1
ATOM 516 C CA . THR A 1 80 ? -9.747 6.324 10.466 1.00 98.06 80 THR A CA 1
ATOM 517 C C . THR A 1 80 ? -8.948 6.311 11.762 1.00 98.06 80 THR A C 1
ATOM 519 O O . THR A 1 80 ? -9.533 6.214 12.836 1.00 98.06 80 THR A O 1
ATOM 522 N N . ILE A 1 81 ? -7.624 6.434 11.690 1.00 98.31 81 ILE A N 1
ATOM 523 C CA . ILE A 1 81 ? -6.760 6.646 12.858 1.00 98.31 81 ILE A CA 1
ATOM 524 C C . ILE A 1 81 ? -6.397 8.126 12.917 1.00 98.31 81 ILE A C 1
ATOM 526 O O . ILE A 1 81 ? -5.704 8.609 12.025 1.00 98.31 81 ILE A O 1
ATOM 530 N N . THR A 1 82 ? -6.883 8.821 13.946 1.00 96.19 82 THR A N 1
ATOM 531 C CA . THR A 1 82 ? -6.668 10.261 14.152 1.00 96.19 82 THR A CA 1
ATOM 532 C C . THR A 1 82 ? -5.699 10.585 15.285 1.00 96.19 82 THR A C 1
ATOM 534 O O . THR A 1 82 ? -5.347 11.740 15.461 1.00 96.19 82 THR A O 1
ATOM 537 N N . ALA A 1 83 ? -5.380 9.609 16.135 1.00 95.19 83 ALA A N 1
ATOM 538 C CA . ALA A 1 83 ? -4.391 9.751 17.198 1.00 95.19 83 ALA A CA 1
ATOM 539 C C . ALA A 1 83 ? -3.891 8.373 17.661 1.00 95.19 83 ALA A C 1
ATOM 541 O O . ALA A 1 83 ? -4.661 7.402 17.759 1.00 95.19 83 ALA A O 1
ATOM 542 N N . GLY A 1 84 ? -2.613 8.310 18.037 1.00 95.88 84 GLY A N 1
ATOM 543 C CA . GLY A 1 84 ? -2.018 7.149 18.696 1.00 95.88 84 GLY A CA 1
ATOM 544 C C . GLY A 1 84 ? -1.911 5.932 17.774 1.00 95.88 84 GLY A C 1
ATOM 545 O O . GLY A 1 84 ? -1.472 6.041 16.630 1.00 95.88 84 GLY A O 1
ATOM 546 N N . GLY A 1 85 ? -2.274 4.752 18.292 1.00 96.69 85 GLY A N 1
ATOM 547 C CA . GLY A 1 85 ? -2.095 3.476 17.590 1.00 96.69 85 GLY A CA 1
ATOM 548 C C . GLY A 1 85 ? -3.376 2.659 17.416 1.00 96.69 85 GLY A C 1
ATOM 549 O O . GLY A 1 85 ? -4.181 2.554 18.341 1.00 96.69 85 GLY A O 1
ATOM 550 N N . LEU A 1 86 ? -3.533 2.013 16.262 1.00 98.56 86 LEU A N 1
ATOM 551 C CA . LEU A 1 86 ? -4.456 0.896 16.043 1.00 98.56 86 LEU A CA 1
ATOM 552 C C . LEU A 1 86 ? -3.639 -0.366 15.742 1.00 98.56 86 LEU A C 1
ATOM 554 O O . LEU A 1 86 ? -2.888 -0.391 14.770 1.00 98.56 86 LEU A O 1
ATOM 558 N N . THR A 1 87 ? -3.791 -1.410 16.553 1.00 98.75 87 THR A N 1
ATOM 559 C CA . THR A 1 87 ? -3.109 -2.700 16.366 1.00 98.75 87 THR A CA 1
ATOM 560 C C . THR A 1 87 ? -4.098 -3.761 15.896 1.00 98.75 87 THR A C 1
ATOM 562 O O . THR A 1 87 ? -5.132 -3.973 16.531 1.00 98.75 87 THR A O 1
ATOM 565 N N . LEU A 1 88 ? -3.777 -4.458 14.807 1.00 98.81 88 LEU A N 1
ATOM 566 C CA . LEU A 1 88 ? -4.593 -5.535 14.246 1.00 98.81 88 LEU A CA 1
ATOM 567 C C . LEU A 1 88 ? -4.049 -6.891 14.703 1.00 98.81 88 LEU A C 1
ATOM 569 O O . LEU A 1 88 ? -2.996 -7.327 14.246 1.00 98.81 88 LEU A O 1
ATOM 573 N N . ASN A 1 89 ? -4.744 -7.523 15.647 1.00 97.75 89 ASN A N 1
ATOM 574 C CA . ASN A 1 89 ? -4.328 -8.754 16.322 1.00 97.75 89 ASN A CA 1
ATOM 575 C C . ASN A 1 89 ? -5.454 -9.801 16.360 1.00 97.75 89 ASN A C 1
ATOM 577 O O . ASN A 1 89 ? -5.633 -10.525 17.348 1.00 97.75 89 ASN A O 1
ATOM 581 N N . LYS A 1 90 ? -6.284 -9.844 15.317 1.00 97.56 90 LYS A N 1
ATOM 582 C CA . LYS A 1 90 ? -7.172 -10.983 15.105 1.00 97.56 90 LYS A CA 1
ATOM 583 C C . LYS A 1 90 ? -6.320 -12.222 14.839 1.00 97.56 90 LYS A C 1
ATOM 585 O O . LYS A 1 90 ? -5.141 -12.129 14.501 1.00 97.56 90 LYS A O 1
ATOM 590 N N . THR A 1 91 ? -6.912 -13.404 14.970 1.00 97.25 91 THR A N 1
ATOM 591 C CA . THR A 1 91 ? -6.265 -14.634 14.489 1.00 97.25 91 THR A CA 1
ATOM 592 C C . THR A 1 91 ? -5.792 -14.446 13.040 1.00 97.25 91 THR A C 1
ATOM 594 O O . THR A 1 91 ? -6.489 -13.825 12.243 1.00 97.25 91 THR A O 1
ATOM 597 N N . ALA A 1 92 ? -4.599 -14.940 12.698 1.00 98.38 92 ALA A N 1
ATOM 598 C CA . ALA A 1 92 ? -4.040 -14.762 11.357 1.00 98.38 92 ALA A CA 1
ATOM 599 C C . ALA A 1 92 ? -5.017 -15.257 10.273 1.00 98.38 92 ALA A C 1
ATOM 601 O O . ALA A 1 92 ? -5.594 -16.337 10.411 1.00 98.38 92 ALA A O 1
ATOM 602 N N . GLY A 1 93 ? -5.213 -14.466 9.214 1.00 98.00 93 GLY A N 1
ATOM 603 C CA . GLY A 1 93 ? -6.216 -14.740 8.173 1.00 98.00 93 GLY A CA 1
ATOM 604 C C . GLY A 1 93 ? -7.634 -14.258 8.489 1.00 98.00 93 GLY A C 1
ATOM 605 O O . GLY A 1 93 ? -8.522 -14.417 7.656 1.00 98.00 93 GLY A O 1
ATOM 606 N N . VAL A 1 94 ? -7.874 -13.690 9.672 1.00 98.12 94 VAL A N 1
ATOM 607 C CA . VAL A 1 94 ? -9.169 -13.119 10.049 1.00 98.12 94 VAL A CA 1
ATOM 608 C C . VAL A 1 94 ? -9.120 -11.603 9.903 1.00 98.12 94 VAL A C 1
ATOM 610 O O . VAL A 1 94 ? -8.331 -10.936 10.570 1.00 98.12 94 VAL A O 1
ATOM 613 N N . ASN A 1 95 ? -10.030 -11.051 9.098 1.00 97.81 95 ASN A N 1
ATOM 614 C CA . ASN A 1 95 ? -10.095 -9.612 8.856 1.00 97.81 95 ASN A CA 1
ATOM 615 C C . ASN A 1 95 ? -10.408 -8.837 10.146 1.00 97.81 95 ASN A C 1
ATOM 617 O O . ASN A 1 95 ? -11.489 -8.954 10.737 1.00 97.81 95 ASN A O 1
ATOM 621 N N . ALA A 1 96 ? -9.458 -8.002 10.554 1.00 98.50 96 ALA A N 1
ATOM 622 C CA . ALA A 1 96 ? -9.628 -6.962 11.555 1.00 98.50 96 ALA A CA 1
ATOM 623 C C . ALA A 1 96 ? -10.222 -5.689 10.940 1.00 98.50 96 ALA A C 1
ATOM 625 O O . ALA A 1 96 ? -11.012 -5.016 11.597 1.00 98.50 96 ALA A O 1
ATOM 626 N N . ILE A 1 97 ? -9.885 -5.371 9.688 1.00 98.69 97 ILE A N 1
ATOM 627 C CA . ILE A 1 97 ? -10.459 -4.240 8.953 1.00 98.69 97 ILE A CA 1
ATOM 628 C C . ILE A 1 97 ? -10.953 -4.712 7.587 1.00 98.69 97 ILE A C 1
ATOM 630 O O . ILE A 1 97 ? -10.257 -5.420 6.866 1.00 98.69 97 ILE A O 1
ATOM 634 N N . THR A 1 98 ? -12.159 -4.290 7.229 1.00 96.56 98 THR A N 1
ATOM 635 C CA . THR A 1 98 ? -12.859 -4.682 5.996 1.00 96.56 98 THR A CA 1
ATOM 636 C C . THR A 1 98 ? -13.098 -3.525 5.025 1.00 96.56 98 THR A C 1
ATOM 638 O O . THR A 1 98 ? -13.250 -3.767 3.831 1.00 96.56 98 THR A O 1
ATOM 641 N N . GLY A 1 99 ? -13.134 -2.282 5.512 1.00 97.56 99 GLY A N 1
ATOM 642 C CA . GLY A 1 99 ? -13.271 -1.070 4.697 1.00 97.56 99 GLY A CA 1
ATOM 643 C C . GLY A 1 99 ? -11.950 -0.319 4.509 1.00 97.56 99 GLY A C 1
ATOM 644 O O . GLY A 1 99 ? -10.929 -0.678 5.091 1.00 97.56 99 GLY A O 1
ATOM 645 N N . ASN A 1 100 ? -11.982 0.758 3.722 1.00 98.50 100 ASN A N 1
ATOM 646 C CA . ASN A 1 100 ? -10.810 1.606 3.479 1.00 98.50 100 ASN A CA 1
ATOM 647 C C . ASN A 1 100 ? -10.246 2.198 4.776 1.00 98.50 100 ASN A C 1
ATOM 649 O O . ASN A 1 100 ? -10.980 2.480 5.724 1.00 98.50 100 ASN A O 1
ATOM 653 N N . ILE A 1 101 ? -8.941 2.436 4.786 1.00 98.81 101 ILE A N 1
ATOM 654 C CA . ILE A 1 101 ? -8.189 2.901 5.943 1.00 98.81 101 ILE A CA 1
ATOM 655 C C . ILE A 1 101 ? -7.620 4.285 5.655 1.00 98.81 101 ILE A C 1
ATOM 657 O O . ILE A 1 101 ? -6.957 4.495 4.641 1.00 98.81 101 ILE A O 1
ATOM 661 N N . THR A 1 102 ? -7.824 5.212 6.585 1.00 98.25 102 THR A N 1
ATOM 662 C CA . THR A 1 102 ? -7.131 6.502 6.618 1.00 98.25 102 THR A CA 1
ATOM 663 C C . THR A 1 102 ? -6.259 6.579 7.866 1.00 98.25 102 THR A C 1
ATOM 665 O O . THR A 1 102 ? -6.760 6.426 8.977 1.00 98.25 102 THR A O 1
ATOM 668 N N . ILE A 1 103 ? -4.961 6.822 7.694 1.00 98.50 103 ILE A N 1
ATOM 669 C CA . ILE A 1 103 ? -3.996 6.988 8.787 1.00 98.50 103 ILE A CA 1
ATOM 670 C C . ILE A 1 103 ? -3.554 8.447 8.816 1.00 98.50 103 ILE A C 1
ATOM 672 O O . ILE A 1 103 ? -3.006 8.939 7.825 1.00 98.50 103 ILE A O 1
ATOM 676 N N . GLY A 1 104 ? -3.762 9.132 9.936 1.00 95.00 104 GLY A N 1
ATOM 677 C CA . GLY A 1 104 ? -3.427 10.543 10.088 1.00 95.00 104 GLY A CA 1
ATOM 678 C C . GLY A 1 104 ? -4.662 11.400 10.353 1.00 95.00 104 GLY A C 1
ATOM 679 O O . GLY A 1 104 ? -5.649 11.260 9.635 1.00 95.00 104 GLY A O 1
ATOM 680 N N . ASP A 1 105 ? -4.590 12.379 11.250 1.00 89.31 105 ASP A N 1
ATOM 681 C CA . ASP A 1 105 ? -5.526 13.519 11.287 1.00 89.31 105 ASP A CA 1
ATOM 682 C C . ASP A 1 105 ? -4.926 14.837 10.791 1.00 89.31 105 ASP A C 1
ATOM 684 O O . ASP A 1 105 ? -5.609 15.861 10.823 1.00 89.31 105 ASP A O 1
ATOM 688 N N . ARG A 1 106 ? -3.693 14.771 10.263 1.00 86.94 106 ARG A N 1
ATOM 689 C CA . ARG A 1 106 ? -2.790 15.876 9.886 1.00 86.94 106 ARG A CA 1
ATOM 690 C C . ARG A 1 106 ? -1.816 16.316 10.976 1.00 86.94 106 ARG A C 1
ATOM 692 O O . ARG A 1 106 ? -0.980 17.173 10.674 1.00 86.94 106 ARG A O 1
ATOM 699 N N . THR A 1 107 ? -1.862 15.732 12.170 1.00 87.06 107 THR A N 1
ATOM 700 C CA . THR A 1 107 ? -0.986 16.061 13.298 1.00 87.06 107 THR A CA 1
ATOM 701 C C . THR A 1 107 ? -0.341 14.818 13.910 1.00 87.06 107 THR A C 1
ATOM 703 O O . THR A 1 107 ? -0.892 13.730 13.861 1.00 87.06 107 THR A O 1
ATOM 706 N N . GLY A 1 108 ? 0.860 14.980 14.478 1.00 84.56 108 GLY A N 1
ATOM 707 C CA . GLY A 1 108 ? 1.551 13.909 15.203 1.00 84.56 108 GLY A CA 1
ATOM 708 C C . GLY A 1 108 ? 1.849 12.637 14.386 1.00 84.56 108 GLY A C 1
ATOM 709 O O . GLY A 1 108 ? 1.704 12.609 13.158 1.00 84.56 108 GLY A O 1
ATOM 710 N N . PRO A 1 109 ? 2.366 11.595 15.059 1.00 89.19 109 PRO A N 1
ATOM 711 C CA . PRO A 1 109 ? 2.434 10.253 14.509 1.00 89.19 109 PRO A CA 1
ATOM 712 C C . PRO A 1 109 ? 1.127 9.495 14.777 1.00 89.19 109 PRO A C 1
ATOM 714 O O . PRO A 1 109 ? 0.755 9.274 15.929 1.00 89.19 109 PRO A O 1
ATOM 717 N N . ASP A 1 110 ? 0.501 9.020 13.705 1.00 96.50 110 ASP A N 1
ATOM 718 C CA . ASP A 1 110 ? -0.646 8.113 13.746 1.00 96.50 110 ASP A CA 1
ATOM 719 C C . ASP A 1 110 ? -0.230 6.773 13.168 1.00 96.50 110 ASP A C 1
ATOM 721 O O . ASP A 1 110 ? 0.348 6.720 12.082 1.00 96.50 110 ASP A O 1
ATOM 725 N N . THR A 1 111 ? -0.476 5.688 13.899 1.00 98.19 111 THR A N 1
ATOM 726 C CA . THR A 1 111 ? 0.094 4.383 13.550 1.00 98.19 111 THR A CA 1
ATOM 727 C C . THR A 1 111 ? -0.974 3.311 13.394 1.00 98.19 111 THR A C 1
ATOM 729 O O . THR A 1 111 ? -1.727 3.027 14.323 1.00 98.19 111 THR A O 1
ATOM 732 N N . LEU A 1 112 ? -0.979 2.640 12.245 1.00 98.88 112 LEU A N 1
ATOM 733 C CA . LEU A 1 112 ? -1.586 1.321 12.079 1.00 98.88 112 LEU A CA 1
ATOM 734 C C . LEU A 1 112 ? -0.491 0.259 12.203 1.00 98.88 112 LEU A C 1
ATOM 736 O O . LEU A 1 112 ? 0.518 0.359 11.512 1.00 98.88 112 LEU A O 1
ATOM 740 N N . THR A 1 113 ? -0.673 -0.753 13.051 1.00 98.94 113 THR A N 1
ATOM 741 C CA . THR A 1 113 ? 0.302 -1.839 13.249 1.00 98.94 113 THR A CA 1
ATOM 742 C C . THR A 1 113 ? -0.339 -3.209 13.058 1.00 98.94 113 THR A C 1
ATOM 744 O O . THR A 1 113 ? -1.408 -3.473 13.607 1.00 98.94 113 THR A O 1
ATOM 747 N N . LEU A 1 114 ? 0.326 -4.108 12.332 1.00 98.94 114 LEU A N 1
ATOM 748 C CA . LEU A 1 114 ? -0.035 -5.527 12.299 1.00 98.94 114 LEU A CA 1
ATOM 749 C C . LEU A 1 114 ? 0.569 -6.269 13.497 1.00 98.94 114 LEU A C 1
ATOM 751 O O . LEU A 1 114 ? 1.725 -6.059 13.850 1.00 98.94 114 LEU A O 1
ATOM 755 N N . ALA A 1 115 ? -0.203 -7.171 14.096 1.00 98.69 115 ALA A N 1
ATOM 756 C CA . ALA A 1 115 ? 0.258 -8.145 15.091 1.00 98.69 115 ALA A CA 1
ATOM 757 C C . ALA A 1 115 ? -0.045 -9.601 14.677 1.00 98.69 115 ALA A C 1
ATOM 759 O O . ALA A 1 115 ? 0.300 -10.544 15.387 1.00 98.69 115 ALA A O 1
ATOM 760 N N . ALA A 1 116 ? -0.667 -9.778 13.512 1.00 98.75 116 ALA A N 1
ATOM 761 C CA . ALA A 1 116 ? -0.864 -11.038 12.814 1.00 98.75 116 ALA A CA 1
ATOM 762 C C . ALA A 1 116 ? -0.883 -10.766 11.299 1.00 98.75 116 ALA A C 1
ATOM 764 O O . ALA A 1 116 ? -1.028 -9.621 10.876 1.00 98.75 116 ALA A O 1
ATOM 765 N N . SER A 1 117 ? -0.721 -11.805 10.474 1.00 98.75 117 SER A N 1
ATOM 766 C CA . SER A 1 117 ? -0.803 -11.664 9.009 1.00 98.75 117 SER A CA 1
ATOM 767 C C . SER A 1 117 ? -2.248 -11.710 8.509 1.00 98.75 117 SER A C 1
ATOM 769 O O . SER A 1 117 ? -3.105 -12.316 9.164 1.00 98.75 117 SER A O 1
ATOM 771 N N . ASN A 1 118 ? -2.485 -11.135 7.327 1.00 98.50 118 ASN A N 1
ATOM 772 C CA . ASN A 1 118 ? -3.775 -11.113 6.631 1.00 98.50 118 ASN A CA 1
ATOM 773 C C . ASN A 1 118 ? -4.890 -10.571 7.542 1.00 98.50 118 ASN A C 1
ATOM 775 O O . ASN A 1 118 ? -5.778 -11.311 7.974 1.00 98.50 118 ASN A O 1
ATOM 779 N N . GLN A 1 119 ? -4.759 -9.308 7.946 1.00 98.81 119 GLN A N 1
ATOM 780 C CA . GLN A 1 119 ? -5.676 -8.632 8.867 1.00 98.81 119 GLN A CA 1
ATOM 781 C C . GLN A 1 119 ? -6.569 -7.612 8.164 1.00 98.81 119 GLN A C 1
ATOM 783 O O . GLN A 1 119 ? -7.563 -7.163 8.744 1.00 98.81 119 GLN A O 1
ATOM 788 N N . ILE A 1 120 ? -6.210 -7.212 6.952 1.00 98.88 120 ILE A N 1
ATOM 789 C CA . ILE A 1 120 ? -6.895 -6.187 6.179 1.00 98.88 120 ILE A CA 1
ATOM 790 C C . ILE A 1 120 ? -7.528 -6.875 4.972 1.00 98.88 120 ILE A C 1
ATOM 792 O O . ILE A 1 120 ? -6.933 -7.761 4.374 1.00 98.88 120 ILE A O 1
ATOM 796 N N . ALA A 1 121 ? -8.759 -6.505 4.624 1.00 98.56 121 ALA A N 1
ATOM 797 C CA . ALA A 1 121 ? -9.369 -7.022 3.408 1.00 98.56 121 ALA A CA 1
ATOM 798 C C . ALA A 1 121 ? -8.559 -6.597 2.172 1.00 98.56 121 ALA A C 1
ATOM 800 O O . ALA A 1 121 ? -8.259 -5.416 2.007 1.00 98.56 121 ALA A O 1
ATOM 801 N N . ASP A 1 122 ? -8.324 -7.533 1.254 1.00 98.56 122 ASP A N 1
ATOM 802 C CA . ASP A 1 122 ? -7.545 -7.322 0.025 1.00 98.56 122 ASP A CA 1
ATOM 803 C C . ASP A 1 122 ? -8.090 -6.205 -0.887 1.00 98.56 122 ASP A C 1
ATOM 805 O O . ASP A 1 122 ? -7.396 -5.743 -1.787 1.00 98.56 122 ASP A O 1
ATOM 809 N N . THR A 1 123 ? -9.329 -5.753 -0.673 1.00 97.81 123 THR A N 1
ATOM 810 C CA . THR A 1 123 ? -9.955 -4.633 -1.395 1.00 97.81 123 THR A CA 1
ATOM 811 C C . THR A 1 123 ? -9.792 -3.280 -0.701 1.00 97.81 123 THR A C 1
ATOM 813 O O . THR A 1 123 ? -10.145 -2.257 -1.280 1.00 97.81 123 THR A O 1
ATOM 816 N N . ALA A 1 124 ? -9.322 -3.242 0.546 1.00 98.69 124 ALA A N 1
ATOM 817 C CA . ALA A 1 124 ? -9.252 -2.018 1.334 1.00 98.69 124 ALA A CA 1
ATOM 818 C C . ALA A 1 124 ? -8.055 -1.159 0.913 1.00 98.69 124 ALA A C 1
ATOM 820 O O . ALA A 1 124 ? -6.902 -1.581 1.000 1.00 98.69 124 ALA A O 1
ATOM 821 N N . ALA A 1 125 ? -8.324 0.073 0.490 1.00 98.69 125 ALA A N 1
ATOM 822 C CA . ALA A 1 125 ? -7.280 1.059 0.236 1.00 98.69 125 ALA A CA 1
ATOM 823 C C . ALA A 1 125 ? -6.695 1.590 1.553 1.00 98.69 125 ALA A C 1
ATOM 825 O O . ALA A 1 125 ? -7.440 1.847 2.501 1.00 98.69 125 ALA A O 1
ATOM 826 N N . ILE A 1 126 ? -5.382 1.818 1.593 1.00 98.81 126 ILE A N 1
ATOM 827 C CA . ILE A 1 126 ? -4.694 2.524 2.678 1.00 98.81 126 ILE A CA 1
ATOM 828 C C . ILE A 1 126 ? -4.262 3.903 2.187 1.00 98.81 126 ILE A C 1
ATOM 830 O O . ILE A 1 126 ? -3.435 4.040 1.283 1.00 98.81 126 ILE A O 1
ATOM 834 N N . ILE A 1 127 ? -4.790 4.933 2.841 1.00 98.25 127 ILE A N 1
ATOM 835 C CA . ILE A 1 127 ? -4.441 6.331 2.613 1.00 98.25 127 ILE A CA 1
ATOM 836 C C . ILE A 1 127 ? -3.674 6.838 3.831 1.00 98.25 127 ILE A C 1
ATOM 838 O O . ILE A 1 127 ? -4.199 6.864 4.944 1.00 98.25 127 ILE A O 1
ATOM 842 N N . LEU A 1 128 ? -2.433 7.267 3.617 1.00 97.88 128 LEU A N 1
ATOM 843 C CA . LEU A 1 128 ? -1.642 7.968 4.622 1.00 97.88 128 LEU A CA 1
ATOM 844 C C . LEU A 1 128 ? -1.789 9.470 4.355 1.00 97.88 128 LEU A C 1
ATOM 846 O O . LEU A 1 128 ? -1.470 9.951 3.267 1.00 97.88 128 LEU A O 1
ATOM 850 N N . ASN A 1 129 ? -2.348 10.198 5.321 1.00 92.31 129 ASN A N 1
ATOM 851 C CA . ASN A 1 129 ? -2.806 11.570 5.115 1.00 92.31 129 ASN A CA 1
ATOM 852 C C . ASN A 1 129 ? -1.677 12.562 4.800 1.00 92.31 129 ASN A C 1
ATOM 854 O O . ASN A 1 129 ? -0.501 12.348 5.099 1.00 92.31 129 ASN A O 1
ATOM 858 N N . SER A 1 130 ? -2.072 13.692 4.204 1.00 85.38 130 SER A N 1
ATOM 859 C CA . SER A 1 130 ? -1.188 14.676 3.565 1.00 85.38 130 SER A CA 1
ATOM 860 C C . SER A 1 130 ? -0.240 15.447 4.502 1.00 85.38 130 SER A C 1
ATOM 862 O O . SER A 1 130 ? 0.561 16.238 4.014 1.00 85.38 130 SER A O 1
ATOM 864 N N . SER A 1 131 ? -0.330 15.274 5.823 1.00 85.31 131 SER A N 1
ATOM 865 C CA . SER A 1 131 ? 0.569 15.903 6.803 1.00 85.31 131 SER A CA 1
ATOM 866 C C . SER A 1 131 ? 0.641 15.092 8.102 1.00 85.31 131 SER A C 1
ATOM 868 O O . SER A 1 131 ? -0.066 14.096 8.251 1.00 85.31 131 SER A O 1
ATOM 870 N N . GLY A 1 132 ? 1.514 15.503 9.025 1.00 91.62 132 GLY A N 1
ATOM 871 C CA . GLY A 1 132 ? 1.938 14.665 10.150 1.00 91.62 132 GLY A CA 1
ATOM 872 C C . GLY A 1 132 ? 2.937 13.597 9.699 1.00 91.62 132 GLY A C 1
ATOM 873 O O . GLY A 1 132 ? 3.484 13.679 8.595 1.00 91.62 132 GLY A O 1
ATOM 874 N N . SER A 1 133 ? 3.142 12.583 10.536 1.00 95.44 133 SER A N 1
ATOM 875 C CA . SER A 1 133 ? 4.027 11.446 10.242 1.00 95.44 133 SER A CA 1
ATOM 876 C C . SER A 1 133 ? 3.253 10.128 10.352 1.00 95.44 133 SER A C 1
ATOM 878 O O . SER A 1 133 ? 3.508 9.356 11.277 1.00 95.44 133 SER A O 1
ATOM 880 N N . PRO A 1 134 ? 2.262 9.874 9.473 1.00 97.88 134 PRO A N 1
ATOM 881 C CA . PRO A 1 134 ? 1.473 8.649 9.518 1.00 97.88 134 PRO A CA 1
ATOM 882 C C . PRO A 1 134 ? 2.338 7.427 9.193 1.00 97.88 134 PRO A C 1
ATOM 884 O O . PRO A 1 134 ? 3.179 7.464 8.288 1.00 97.88 134 PRO A O 1
ATOM 887 N N . ILE A 1 135 ? 2.108 6.332 9.915 1.00 98.44 135 ILE A N 1
ATOM 888 C CA . ILE A 1 135 ? 2.879 5.094 9.810 1.00 98.44 135 ILE A CA 1
ATOM 889 C C . ILE A 1 135 ? 1.930 3.913 9.605 1.00 98.44 135 ILE A C 1
ATOM 891 O O . ILE A 1 135 ? 1.032 3.671 10.410 1.00 98.44 135 ILE A O 1
ATOM 895 N N . PHE A 1 136 ? 2.181 3.124 8.564 1.00 98.81 136 PHE A N 1
ATOM 896 C CA . PHE A 1 136 ? 1.698 1.750 8.483 1.00 98.81 136 PHE A CA 1
ATOM 897 C C . PHE A 1 136 ? 2.859 0.797 8.786 1.00 98.81 136 PHE A C 1
ATOM 899 O O . PHE A 1 136 ? 3.812 0.706 8.017 1.00 98.81 136 PHE A O 1
ATOM 906 N N . ASN A 1 137 ? 2.805 0.124 9.932 1.00 98.88 137 ASN A N 1
ATOM 907 C CA . ASN A 1 137 ? 3.846 -0.764 10.431 1.00 98.88 137 ASN A CA 1
ATOM 908 C C . ASN A 1 137 ? 3.428 -2.233 10.289 1.00 98.88 137 ASN A C 1
ATOM 910 O O . ASN A 1 137 ? 2.523 -2.702 10.979 1.00 98.88 137 ASN A O 1
ATOM 914 N N . LEU A 1 138 ? 4.122 -2.982 9.436 1.00 98.88 138 LEU A N 1
ATOM 915 C CA . LEU A 1 138 ? 3.871 -4.411 9.253 1.00 98.88 138 LEU A CA 1
ATOM 916 C C . LEU A 1 138 ? 4.439 -5.262 10.391 1.00 98.88 138 LEU A C 1
ATOM 918 O O . LEU A 1 138 ? 4.022 -6.404 10.541 1.00 98.88 138 LEU A O 1
ATOM 922 N N . ALA A 1 139 ? 5.401 -4.750 11.164 1.00 98.50 139 ALA A N 1
ATOM 923 C CA . ALA A 1 139 ? 6.010 -5.440 12.305 1.00 98.50 139 ALA A CA 1
ATOM 924 C C . ALA A 1 139 ? 6.474 -6.891 12.019 1.00 98.50 139 ALA A C 1
ATOM 926 O O . ALA A 1 139 ? 6.449 -7.742 12.904 1.00 98.50 139 ALA A O 1
ATOM 927 N N . GLY A 1 140 ? 6.912 -7.179 10.786 1.00 98.19 140 GLY A N 1
ATOM 928 C CA . GLY A 1 140 ? 7.353 -8.518 10.373 1.00 98.19 140 GLY A CA 1
ATOM 929 C C . GLY A 1 140 ? 6.253 -9.437 9.825 1.00 98.19 140 GLY A C 1
ATOM 930 O O . GLY A 1 140 ? 6.562 -10.544 9.392 1.00 98.19 140 GLY A O 1
ATOM 931 N N . PHE A 1 141 ? 4.994 -8.997 9.805 1.00 98.88 141 PHE A N 1
ATOM 932 C CA . PHE A 1 141 ? 3.857 -9.742 9.257 1.00 98.88 141 PHE A CA 1
ATOM 933 C C . PHE A 1 141 ? 3.608 -9.429 7.781 1.00 98.88 141 PHE A C 1
ATOM 935 O O . PHE A 1 141 ? 4.218 -8.527 7.209 1.00 98.88 141 PHE A O 1
ATOM 942 N N . SER A 1 142 ? 2.720 -10.202 7.154 1.00 98.69 142 SER A N 1
ATOM 943 C CA . SER A 1 142 ? 2.354 -10.017 5.748 1.00 98.69 142 SER A CA 1
ATOM 944 C C . SER A 1 142 ? 0.887 -9.644 5.582 1.00 98.69 142 SER A C 1
ATOM 946 O O . SER A 1 142 ? 0.041 -10.149 6.320 1.00 98.69 142 SER A O 1
ATOM 948 N N . ASP A 1 143 ? 0.591 -8.792 4.604 1.00 98.81 143 ASP A N 1
ATOM 949 C CA . ASP A 1 143 ? -0.783 -8.417 4.262 1.00 98.81 143 ASP A CA 1
ATOM 950 C C . ASP A 1 143 ? -0.930 -8.079 2.771 1.00 98.81 143 ASP A C 1
ATOM 952 O O . ASP A 1 143 ? 0.038 -7.688 2.104 1.00 98.81 143 ASP A O 1
ATOM 956 N N . THR A 1 144 ? -2.154 -8.221 2.263 1.00 98.81 144 THR A N 1
ATOM 957 C CA . THR A 1 144 ? -2.555 -7.782 0.923 1.00 98.81 144 THR A CA 1
ATOM 958 C C . THR A 1 144 ? -3.599 -6.689 1.064 1.00 98.81 144 THR A C 1
ATOM 960 O O . THR A 1 144 ? -4.549 -6.812 1.824 1.00 98.81 144 THR A O 1
ATOM 963 N N . VAL A 1 145 ? -3.424 -5.592 0.335 1.00 98.88 145 VAL A N 1
ATOM 964 C CA . VAL A 1 145 ? -4.313 -4.431 0.415 1.00 98.88 145 VAL A CA 1
ATOM 965 C C . VAL A 1 145 ? -4.782 -4.014 -0.969 1.00 98.88 145 VAL A C 1
ATOM 967 O O . VAL A 1 145 ? -4.123 -4.278 -1.984 1.00 98.88 145 VAL A O 1
ATOM 970 N N . GLY A 1 146 ? -5.904 -3.298 -0.999 1.00 98.81 146 GLY A N 1
ATOM 971 C CA . GLY A 1 146 ? -6.491 -2.779 -2.227 1.00 98.81 146 GLY A CA 1
ATOM 972 C C . GLY A 1 146 ? -5.498 -1.881 -2.945 1.00 98.81 146 GLY A C 1
ATOM 973 O O . GLY A 1 146 ? -5.038 -2.204 -4.033 1.00 98.81 146 GLY A O 1
ATOM 974 N N . SER A 1 147 ? -5.070 -0.812 -2.286 1.00 98.81 147 SER A N 1
ATOM 975 C CA . SER A 1 147 ? -4.084 0.123 -2.818 1.00 98.81 147 SER A CA 1
ATOM 976 C C . SER A 1 147 ? -3.382 0.879 -1.693 1.00 98.81 147 SER A C 1
ATOM 978 O O . SER A 1 147 ? -3.820 0.861 -0.543 1.00 98.81 147 SER A O 1
ATOM 980 N N . ILE A 1 148 ? -2.269 1.536 -2.022 1.00 98.88 148 ILE A N 1
ATOM 981 C CA . ILE A 1 148 ? -1.556 2.454 -1.127 1.00 98.88 148 ILE A CA 1
ATOM 982 C C . ILE A 1 148 ? -1.513 3.838 -1.764 1.00 98.88 148 ILE A C 1
ATOM 984 O O . ILE A 1 148 ? -1.234 3.965 -2.960 1.00 98.88 148 ILE A O 1
ATOM 988 N N . ALA A 1 149 ? -1.780 4.877 -0.979 1.00 98.56 149 ALA A N 1
ATOM 989 C CA . ALA A 1 149 ? -1.742 6.253 -1.450 1.00 98.56 149 ALA A CA 1
ATOM 990 C C . ALA A 1 149 ? -1.246 7.214 -0.366 1.00 98.56 149 ALA A C 1
ATOM 992 O O . ALA A 1 149 ? -1.578 7.086 0.812 1.00 98.56 149 ALA A O 1
ATOM 993 N N . SER A 1 150 ? -0.441 8.190 -0.780 1.00 98.19 150 SER A N 1
ATOM 994 C CA . SER A 1 150 ? -0.005 9.304 0.063 1.00 98.19 150 SER A CA 1
ATOM 995 C C . SER A 1 150 ? 0.531 10.434 -0.805 1.00 98.19 150 SER A C 1
ATOM 997 O O . SER A 1 150 ? 1.321 10.186 -1.715 1.00 98.19 150 SER A O 1
ATOM 999 N N . SER A 1 151 ? 0.171 11.674 -0.483 1.00 96.81 151 SER A N 1
ATOM 1000 C CA . SER A 1 151 ? 0.864 12.876 -0.972 1.00 96.81 151 SER A CA 1
ATOM 1001 C C . SER A 1 151 ? 1.899 13.416 0.023 1.00 96.81 151 SER A C 1
ATOM 1003 O O . SER A 1 151 ? 2.591 14.387 -0.272 1.00 96.81 151 SER A O 1
ATOM 1005 N N . ASN A 1 152 ? 2.018 12.794 1.198 1.00 95.56 152 ASN A N 1
ATOM 1006 C CA . ASN A 1 152 ? 2.927 13.182 2.267 1.00 95.56 152 ASN A CA 1
ATOM 1007 C C . ASN A 1 152 ? 4.254 12.423 2.158 1.00 95.56 152 ASN A C 1
ATOM 1009 O O . ASN A 1 152 ? 4.271 11.193 2.229 1.00 95.56 152 ASN A O 1
ATOM 1013 N N . THR A 1 153 ? 5.363 13.153 2.049 1.00 96.38 153 THR A N 1
ATOM 1014 C CA . THR A 1 153 ? 6.718 12.584 1.987 1.00 96.38 153 THR A CA 1
ATOM 1015 C C . THR A 1 153 ? 7.229 12.060 3.329 1.00 96.38 153 THR A C 1
ATOM 1017 O O . THR A 1 153 ? 8.158 11.258 3.349 1.00 96.38 153 THR A O 1
ATOM 1020 N N . ALA A 1 154 ? 6.615 12.466 4.445 1.00 95.00 154 ALA A N 1
ATOM 1021 C CA . ALA A 1 154 ? 6.885 11.931 5.779 1.00 95.00 154 ALA A CA 1
ATOM 1022 C C . ALA A 1 154 ? 6.056 10.672 6.104 1.00 95.00 154 ALA A C 1
ATOM 1024 O O . ALA A 1 154 ? 6.281 10.037 7.136 1.00 95.00 154 ALA A O 1
ATOM 1025 N N . ALA A 1 155 ? 5.103 10.293 5.243 1.00 98.06 155 ALA A N 1
ATOM 1026 C CA . ALA A 1 155 ? 4.362 9.049 5.409 1.00 98.06 155 ALA A CA 1
ATOM 1027 C C . ALA A 1 155 ? 5.308 7.849 5.296 1.00 98.06 155 ALA A C 1
ATOM 1029 O O . ALA A 1 155 ? 6.148 7.800 4.398 1.00 98.06 155 ALA A O 1
ATOM 1030 N N . THR A 1 156 ? 5.147 6.868 6.179 1.00 98.31 156 THR A N 1
ATOM 1031 C CA . THR A 1 156 ? 6.034 5.702 6.241 1.00 98.31 156 THR A CA 1
ATOM 1032 C C . THR A 1 156 ? 5.241 4.404 6.158 1.00 98.31 156 THR A C 1
ATOM 1034 O O . THR A 1 156 ? 4.316 4.183 6.936 1.00 98.31 156 THR A O 1
ATOM 1037 N N . ILE A 1 157 ? 5.638 3.514 5.252 1.00 98.81 157 ILE A N 1
ATOM 1038 C CA . ILE A 1 157 ? 5.300 2.091 5.316 1.00 98.81 157 ILE A CA 1
ATOM 1039 C C . ILE A 1 157 ? 6.535 1.364 5.854 1.00 98.81 157 ILE A C 1
ATOM 1041 O O . ILE A 1 157 ? 7.532 1.177 5.154 1.00 98.81 157 ILE A O 1
ATOM 1045 N N . ALA A 1 158 ? 6.482 0.981 7.127 1.00 98.75 158 ALA A N 1
ATOM 1046 C CA . ALA A 1 158 ? 7.547 0.248 7.794 1.00 98.75 158 ALA A CA 1
ATOM 1047 C C . ALA A 1 158 ? 7.321 -1.254 7.603 1.00 98.75 158 ALA A C 1
ATOM 1049 O O . ALA A 1 158 ? 6.483 -1.857 8.273 1.00 98.75 158 ALA A O 1
ATOM 1050 N N . LEU A 1 159 ? 8.064 -1.863 6.678 1.00 98.62 159 LEU A N 1
ATOM 1051 C CA . LEU A 1 159 ? 7.893 -3.277 6.339 1.00 98.62 159 LEU A CA 1
ATOM 1052 C C . LEU A 1 159 ? 8.471 -4.193 7.427 1.00 98.62 159 LEU A C 1
ATOM 1054 O O . LEU A 1 159 ? 7.996 -5.312 7.610 1.00 98.62 159 LEU A O 1
ATOM 1058 N N . GLY A 1 160 ? 9.493 -3.743 8.168 1.00 97.75 160 GLY A N 1
ATOM 1059 C CA . GLY A 1 160 ? 10.266 -4.637 9.037 1.00 97.75 160 GLY A CA 1
ATOM 1060 C C . GLY A 1 160 ? 10.837 -5.778 8.195 1.00 97.75 160 GLY A C 1
ATOM 1061 O O . GLY A 1 160 ? 11.405 -5.496 7.146 1.00 97.75 160 GLY A O 1
ATOM 1062 N N . SER A 1 161 ? 10.623 -7.030 8.611 1.00 97.62 161 SER A N 1
ATOM 1063 C CA . SER A 1 161 ? 10.878 -8.246 7.814 1.00 97.62 161 SER A CA 1
ATOM 1064 C C . SER A 1 161 ? 9.627 -8.802 7.109 1.00 97.62 161 SER A C 1
ATOM 1066 O O . SER A 1 161 ? 9.635 -9.943 6.655 1.00 97.62 161 SER A O 1
ATOM 1068 N N . GLY A 1 162 ? 8.531 -8.041 7.092 1.00 98.62 162 GLY A N 1
ATOM 1069 C CA . GLY A 1 162 ? 7.221 -8.449 6.588 1.00 98.62 162 GLY A CA 1
ATOM 1070 C C . GLY A 1 162 ? 7.088 -8.371 5.068 1.00 98.62 162 GLY A C 1
ATOM 1071 O O . GLY A 1 162 ? 8.045 -8.056 4.3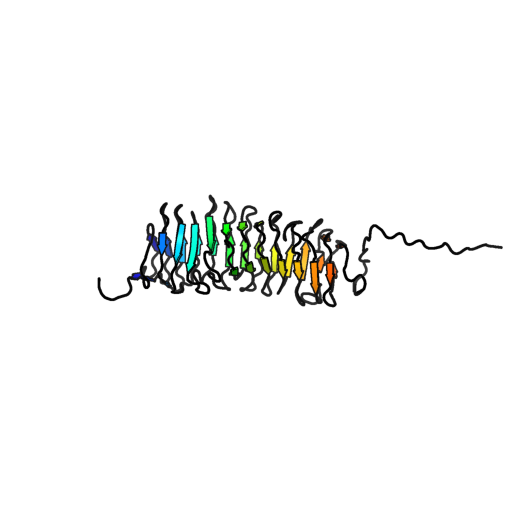62 1.00 98.62 162 GLY A O 1
ATOM 1072 N N . ALA A 1 163 ? 5.891 -8.631 4.548 1.00 98.81 163 ALA A N 1
ATOM 1073 C CA . ALA A 1 163 ? 5.603 -8.526 3.117 1.00 98.81 163 ALA A CA 1
ATOM 1074 C C . ALA A 1 163 ? 4.300 -7.761 2.863 1.00 98.81 163 ALA A C 1
ATOM 1076 O O . ALA A 1 163 ? 3.244 -8.145 3.359 1.00 98.81 163 ALA A O 1
ATOM 1077 N N . LEU A 1 164 ? 4.365 -6.695 2.065 1.00 98.94 164 LEU A N 1
ATOM 1078 C CA . LEU A 1 164 ? 3.181 -5.955 1.632 1.00 98.94 164 LEU A CA 1
ATOM 1079 C C . LEU A 1 164 ? 2.888 -6.247 0.164 1.00 98.94 164 LEU A C 1
ATOM 1081 O O . LEU A 1 164 ? 3.729 -5.967 -0.690 1.00 98.94 164 LEU A O 1
ATOM 1085 N N . THR A 1 165 ? 1.678 -6.711 -0.137 1.00 98.94 165 THR A N 1
ATOM 1086 C CA . THR A 1 165 ? 1.148 -6.716 -1.506 1.00 98.94 165 THR A CA 1
ATOM 1087 C C . THR A 1 165 ? 0.108 -5.612 -1.652 1.00 98.94 165 THR A C 1
ATOM 1089 O O . THR A 1 165 ? -0.841 -5.556 -0.880 1.00 98.94 165 THR A O 1
ATOM 1092 N N . ALA A 1 166 ? 0.264 -4.728 -2.637 1.00 98.81 166 ALA A N 1
ATOM 1093 C CA . ALA A 1 166 ? -0.692 -3.660 -2.923 1.00 98.81 166 ALA A CA 1
ATOM 1094 C C . ALA A 1 166 ? -1.195 -3.752 -4.364 1.00 98.81 166 ALA A C 1
ATOM 1096 O O . ALA A 1 166 ? -0.406 -3.955 -5.289 1.00 98.81 166 ALA A O 1
ATOM 1097 N N . GLY A 1 167 ? -2.500 -3.559 -4.552 1.00 98.62 167 GLY A N 1
ATOM 1098 C CA . GLY A 1 167 ? -3.151 -3.553 -5.862 1.00 98.62 167 GLY A CA 1
ATOM 1099 C C . GLY A 1 167 ? -4.369 -4.468 -5.977 1.00 98.62 167 GLY A C 1
ATOM 1100 O O . GLY A 1 167 ? -4.846 -4.680 -7.089 1.00 98.62 167 GLY A O 1
ATOM 1101 N N . GLY A 1 168 ? -4.882 -5.018 -4.871 1.00 98.00 168 GLY A N 1
ATOM 1102 C CA . GLY A 1 168 ? -6.072 -5.873 -4.885 1.00 98.00 168 GLY A CA 1
ATOM 1103 C C . GLY A 1 168 ? -7.347 -5.184 -5.398 1.00 98.00 168 GLY A C 1
ATOM 1104 O O . GLY A 1 168 ? -8.271 -5.867 -5.834 1.00 98.00 168 GLY A O 1
ATOM 1105 N N . ASP A 1 169 ? -7.388 -3.846 -5.433 1.00 98.25 169 ASP A N 1
ATOM 1106 C CA . ASP A 1 169 ? -8.518 -3.061 -5.955 1.00 98.25 169 ASP A CA 1
ATOM 1107 C C . ASP A 1 169 ? -8.332 -2.591 -7.415 1.00 98.25 169 ASP A C 1
ATOM 1109 O O . ASP A 1 169 ? -9.234 -1.979 -7.986 1.00 98.25 169 ASP A O 1
ATOM 1113 N N . ASN A 1 170 ? -7.182 -2.887 -8.039 1.00 98.44 170 ASN A N 1
ATOM 1114 C CA . ASN A 1 170 ? -6.785 -2.436 -9.381 1.00 98.44 170 ASN A CA 1
ATOM 1115 C C . ASN A 1 170 ? -6.722 -0.908 -9.585 1.00 98.44 170 ASN A C 1
ATOM 1117 O O . ASN A 1 170 ? -6.588 -0.445 -10.724 1.00 98.44 170 ASN A O 1
ATOM 1121 N N . SER A 1 171 ? -6.780 -0.117 -8.515 1.00 98.44 171 SER A N 1
ATOM 1122 C CA . SER A 1 171 ? -6.704 1.338 -8.577 1.00 98.44 171 SER A CA 1
ATOM 1123 C C . SER A 1 171 ? -5.323 1.805 -9.026 1.00 98.44 171 SER A C 1
ATOM 1125 O O . SER A 1 171 ? -4.296 1.177 -8.759 1.00 98.44 171 SER A O 1
ATOM 1127 N N . SER A 1 172 ? -5.293 2.959 -9.693 1.00 98.75 172 SER A N 1
ATOM 1128 C CA . SER A 1 172 ? -4.041 3.674 -9.941 1.00 98.75 172 SER A CA 1
ATOM 1129 C C . SER A 1 172 ? -3.830 4.731 -8.863 1.00 98.75 172 SER A C 1
ATOM 1131 O O . SER A 1 172 ? -4.717 5.549 -8.626 1.00 98.75 172 SER A O 1
ATOM 1133 N N . THR A 1 173 ? -2.670 4.719 -8.211 1.00 98.69 173 THR A N 1
ATOM 1134 C CA . THR A 1 173 ? -2.377 5.570 -7.052 1.00 98.69 173 THR A CA 1
ATOM 1135 C C . THR A 1 173 ? -0.962 6.137 -7.089 1.00 98.69 173 THR A C 1
ATOM 1137 O O . THR A 1 173 ? -0.074 5.616 -7.767 1.00 98.69 173 THR A O 1
ATOM 1140 N N . THR A 1 174 ? -0.744 7.203 -6.319 1.00 98.69 174 THR A N 1
ATOM 1141 C CA . THR A 1 174 ? 0.586 7.754 -6.038 1.00 98.69 174 THR A CA 1
ATOM 1142 C C . THR A 1 174 ? 0.894 7.603 -4.556 1.00 98.69 174 THR A C 1
ATOM 1144 O O . THR A 1 174 ? 0.074 7.953 -3.705 1.00 98.69 174 THR A O 1
ATOM 1147 N N . TYR A 1 175 ? 2.094 7.119 -4.254 1.00 98.81 175 TYR A N 1
ATOM 1148 C CA . TYR A 1 175 ? 2.653 7.049 -2.915 1.00 98.81 175 TYR A CA 1
ATOM 1149 C C . TYR A 1 175 ? 3.955 7.860 -2.858 1.00 98.81 175 TYR A C 1
ATOM 1151 O O . TYR A 1 175 ? 4.997 7.453 -3.374 1.00 98.81 175 TYR A O 1
ATOM 1159 N N . ALA A 1 176 ? 3.867 9.040 -2.243 1.00 98.44 176 ALA A N 1
ATOM 1160 C CA . ALA A 1 176 ? 4.986 9.958 -2.031 1.00 98.44 176 ALA A CA 1
ATOM 1161 C C . ALA A 1 176 ? 5.780 9.676 -0.746 1.00 98.44 176 ALA A C 1
ATOM 1163 O O . ALA A 1 176 ? 6.828 10.284 -0.535 1.00 98.44 176 ALA A O 1
ATOM 1164 N N . GLY A 1 177 ? 5.276 8.779 0.106 1.00 98.31 177 GLY A N 1
ATOM 1165 C CA . GLY A 1 177 ? 5.949 8.351 1.327 1.00 98.31 177 GLY A CA 1
ATOM 1166 C C . GLY A 1 177 ? 7.112 7.396 1.064 1.00 98.31 177 GLY A C 1
ATOM 1167 O O . GLY A 1 177 ? 7.462 7.105 -0.081 1.00 98.31 177 GLY A O 1
ATOM 1168 N N . ILE A 1 178 ? 7.702 6.891 2.143 1.00 98.12 178 ILE A N 1
ATOM 1169 C CA . ILE A 1 178 ? 8.881 6.024 2.102 1.00 98.12 178 ILE A CA 1
ATOM 1170 C C . ILE A 1 178 ? 8.564 4.603 2.567 1.00 98.12 178 ILE A C 1
ATOM 1172 O O . ILE A 1 178 ? 7.771 4.390 3.487 1.00 98.12 178 ILE A O 1
ATOM 1176 N N . PHE A 1 179 ? 9.249 3.630 1.971 1.00 98.69 179 PHE A N 1
ATOM 1177 C CA . PHE A 1 179 ? 9.369 2.285 2.530 1.00 98.69 179 PHE A CA 1
ATOM 1178 C C . PHE A 1 179 ? 10.615 2.191 3.413 1.00 98.69 179 PHE A C 1
ATOM 1180 O O . PHE A 1 179 ? 11.648 2.793 3.103 1.00 98.69 179 PHE A O 1
ATOM 1187 N N . THR A 1 180 ? 10.539 1.409 4.490 1.00 98.50 180 THR A N 1
ATOM 1188 C CA . THR A 1 180 ? 11.687 1.112 5.362 1.00 98.50 180 THR A CA 1
ATOM 1189 C C . THR A 1 180 ? 11.746 -0.374 5.717 1.00 98.50 180 THR A C 1
ATOM 1191 O O . THR A 1 180 ? 10.725 -1.068 5.717 1.00 98.50 180 THR A O 1
ATOM 1194 N N . GLY A 1 181 ? 12.943 -0.868 6.046 1.00 98.31 181 GLY A N 1
ATOM 1195 C CA . GLY A 1 181 ? 13.165 -2.259 6.454 1.00 98.31 181 GLY A CA 1
ATOM 1196 C C . GLY A 1 181 ? 13.639 -3.171 5.320 1.00 98.31 181 GLY A C 1
ATOM 1197 O O . GLY A 1 181 ? 13.916 -2.723 4.207 1.00 98.31 181 GLY A O 1
ATOM 1198 N N . ASN A 1 182 ? 13.765 -4.461 5.632 1.00 97.56 182 ASN A N 1
ATOM 1199 C CA . ASN A 1 182 ? 14.299 -5.496 4.740 1.00 97.56 182 ASN A CA 1
ATOM 1200 C C . ASN A 1 182 ? 13.233 -6.483 4.229 1.00 97.56 182 ASN A C 1
ATOM 1202 O O . ASN A 1 182 ? 13.569 -7.443 3.538 1.00 97.56 182 ASN A O 1
ATOM 1206 N N . GLY A 1 183 ? 11.970 -6.258 4.584 1.00 98.38 183 GLY A N 1
ATOM 1207 C CA . GLY A 1 183 ? 10.804 -6.976 4.088 1.00 98.38 183 GLY A CA 1
ATOM 1208 C C . GLY A 1 183 ? 10.578 -6.764 2.594 1.00 98.38 183 GLY A C 1
ATOM 1209 O O . GLY A 1 183 ? 11.363 -6.108 1.925 1.00 98.38 183 GLY A O 1
ATOM 1210 N N . SER A 1 184 ? 9.504 -7.309 2.039 1.00 98.69 184 SER A N 1
ATOM 1211 C CA . SER A 1 184 ? 9.240 -7.222 0.598 1.00 98.69 184 SER A CA 1
ATOM 1212 C C . SER A 1 184 ? 8.039 -6.345 0.266 1.00 98.69 184 SER A C 1
ATOM 1214 O O . SER A 1 184 ? 7.086 -6.240 1.041 1.00 98.69 184 SER A O 1
ATOM 1216 N N . PHE A 1 185 ? 8.088 -5.725 -0.912 1.00 98.88 185 PHE A N 1
ATOM 1217 C CA . PHE A 1 185 ? 6.960 -5.012 -1.500 1.00 98.88 185 PHE A CA 1
ATOM 1218 C C . PHE A 1 185 ? 6.575 -5.649 -2.836 1.00 98.88 185 PHE A C 1
ATOM 1220 O O . PHE A 1 185 ? 7.419 -5.829 -3.714 1.00 98.88 185 PHE A O 1
ATOM 1227 N N . THR A 1 186 ? 5.292 -5.958 -3.006 1.00 98.94 186 THR A N 1
ATOM 1228 C CA . THR A 1 186 ? 4.733 -6.491 -4.248 1.00 98.94 186 THR A CA 1
ATOM 1229 C C . THR A 1 186 ? 3.657 -5.562 -4.792 1.00 98.94 186 THR A C 1
ATOM 1231 O O . THR A 1 186 ? 2.652 -5.296 -4.136 1.00 98.94 186 THR A O 1
ATOM 1234 N N . LYS A 1 187 ? 3.837 -5.108 -6.032 1.00 98.81 187 LYS A N 1
ATOM 1235 C CA . LYS A 1 187 ? 2.808 -4.430 -6.819 1.00 98.81 187 LYS A CA 1
ATOM 1236 C C . LYS A 1 187 ? 2.005 -5.463 -7.612 1.00 98.81 187 LYS A C 1
ATOM 1238 O O . LYS A 1 187 ? 2.534 -6.086 -8.531 1.00 98.81 187 LYS A O 1
ATOM 1243 N N . ALA A 1 188 ? 0.727 -5.593 -7.277 1.00 98.56 188 ALA A N 1
ATOM 1244 C CA . ALA A 1 188 ? -0.267 -6.430 -7.943 1.00 98.56 188 ALA A CA 1
ATOM 1245 C C . ALA A 1 188 ? -1.369 -5.572 -8.600 1.00 98.56 188 ALA A C 1
ATOM 1247 O O . ALA A 1 188 ? -1.309 -4.342 -8.579 1.00 98.56 188 ALA A O 1
ATOM 1248 N N . GLY A 1 189 ? -2.365 -6.215 -9.212 1.00 98.62 189 GLY A N 1
ATOM 1249 C CA . GLY A 1 189 ? -3.483 -5.557 -9.900 1.00 98.62 189 GLY A CA 1
ATOM 1250 C C . GLY A 1 189 ? -3.122 -4.806 -11.185 1.00 98.62 189 GLY A C 1
ATOM 1251 O O . GLY A 1 189 ? -1.973 -4.441 -11.429 1.00 98.62 189 GLY A O 1
ATOM 1252 N N . SER A 1 190 ? -4.123 -4.540 -12.023 1.00 98.38 190 SER A N 1
ATOM 1253 C CA . SER A 1 190 ? -3.934 -3.902 -13.336 1.00 98.38 190 SER A CA 1
ATOM 1254 C C . SER A 1 190 ? -3.629 -2.401 -13.274 1.00 98.38 190 SER A C 1
ATOM 1256 O O . SER A 1 190 ? -3.181 -1.829 -14.266 1.00 98.38 190 SER A O 1
ATOM 1258 N N . GLY A 1 191 ? -3.876 -1.754 -12.132 1.00 98.56 191 GLY A N 1
ATOM 1259 C CA . GLY A 1 191 ? -3.646 -0.324 -11.934 1.00 98.56 191 GLY A CA 1
ATOM 1260 C C . GLY A 1 191 ? -2.172 0.084 -11.996 1.00 98.56 191 GLY A C 1
ATOM 1261 O O . GLY A 1 191 ? -1.262 -0.750 -11.990 1.00 98.56 191 GLY A O 1
ATOM 1262 N N . THR A 1 192 ? -1.927 1.392 -12.031 1.00 98.62 192 THR A N 1
ATOM 1263 C CA . THR A 1 192 ? -0.582 1.977 -11.978 1.00 98.62 192 THR A CA 1
ATOM 1264 C C . THR A 1 192 ? -0.262 2.484 -10.576 1.00 98.62 192 THR A C 1
ATOM 1266 O O . THR A 1 192 ? -0.969 3.350 -10.073 1.00 98.62 192 THR A O 1
ATOM 1269 N N . THR A 1 193 ? 0.835 2.032 -9.967 1.00 98.88 193 THR A N 1
ATOM 1270 C CA . THR A 1 193 ? 1.340 2.627 -8.715 1.00 98.88 193 THR A CA 1
ATOM 1271 C C . THR A 1 193 ? 2.553 3.494 -9.006 1.00 98.88 193 THR A C 1
ATOM 1273 O O . THR A 1 193 ? 3.558 3.008 -9.518 1.00 98.88 193 THR A O 1
ATOM 1276 N N . THR A 1 194 ? 2.467 4.776 -8.664 1.00 98.69 194 THR A N 1
ATOM 1277 C CA . THR A 1 194 ? 3.570 5.733 -8.785 1.00 98.69 194 THR A CA 1
ATOM 1278 C C . THR A 1 194 ? 4.261 5.906 -7.440 1.00 98.69 194 THR A C 1
ATOM 1280 O O . THR A 1 194 ? 3.619 6.282 -6.462 1.00 98.69 194 THR A O 1
ATOM 1283 N N . LEU A 1 195 ? 5.566 5.659 -7.392 1.00 98.75 195 LEU A N 1
ATOM 1284 C CA . LEU A 1 195 ? 6.419 5.847 -6.224 1.00 98.75 195 LEU A CA 1
ATOM 1285 C C . LEU A 1 195 ? 7.311 7.073 -6.434 1.00 98.75 195 LEU A C 1
ATOM 1287 O O . LEU A 1 195 ? 8.191 7.066 -7.297 1.00 98.75 195 LEU A O 1
ATOM 1291 N N . SER A 1 196 ? 7.090 8.122 -5.644 1.00 97.88 196 SER A N 1
ATOM 1292 C CA . SER A 1 196 ? 7.853 9.380 -5.727 1.00 97.88 196 SER A CA 1
ATOM 1293 C C . SER A 1 196 ? 8.682 9.690 -4.476 1.00 97.88 196 SER A C 1
ATOM 1295 O O . SER A 1 196 ? 9.494 10.617 -4.490 1.00 97.88 196 SER A O 1
ATOM 1297 N N . GLY A 1 197 ? 8.526 8.904 -3.407 1.00 97.94 197 GLY A N 1
ATOM 1298 C CA . GLY A 1 197 ? 9.308 9.046 -2.182 1.00 97.94 197 GLY A CA 1
ATOM 1299 C C . GLY A 1 197 ? 10.730 8.488 -2.276 1.00 97.94 197 GLY A C 1
ATOM 1300 O O . GLY A 1 197 ? 11.049 7.638 -3.108 1.00 97.94 197 GLY A O 1
ATOM 1301 N N . ASN A 1 198 ? 11.601 8.974 -1.389 1.00 97.75 198 ASN A N 1
ATOM 1302 C CA . ASN A 1 198 ? 12.981 8.511 -1.244 1.00 97.75 198 ASN A CA 1
ATOM 1303 C C . ASN A 1 198 ? 13.057 7.371 -0.215 1.00 97.75 198 ASN A C 1
ATOM 1305 O O . ASN A 1 198 ? 13.259 7.617 0.973 1.00 97.75 198 ASN A O 1
ATOM 1309 N N . SER A 1 199 ? 12.931 6.125 -0.665 1.00 98.06 199 SER A N 1
ATOM 1310 C CA . SER A 1 199 ? 12.972 4.938 0.201 1.00 98.06 199 SER A CA 1
ATOM 1311 C C . SER A 1 199 ? 14.402 4.450 0.473 1.00 98.06 199 SER A C 1
ATOM 1313 O O . SER A 1 199 ? 14.647 3.250 0.494 1.00 98.06 199 SER A O 1
ATOM 1315 N N . SER A 1 200 ? 15.377 5.338 0.704 1.00 97.38 200 SER A N 1
ATOM 1316 C CA . SER A 1 200 ? 16.797 4.963 0.893 1.00 97.38 200 SER A CA 1
ATOM 1317 C C . SER A 1 200 ? 17.086 4.026 2.077 1.00 97.38 200 SER A C 1
ATOM 1319 O O . SER A 1 200 ? 18.201 3.535 2.206 1.00 97.38 200 SER A O 1
ATOM 1321 N N . THR A 1 201 ? 16.111 3.765 2.947 1.00 97.06 201 THR A N 1
ATOM 1322 C CA . THR A 1 201 ? 16.228 2.817 4.071 1.00 97.06 201 THR A CA 1
ATOM 1323 C C . THR A 1 201 ? 15.505 1.490 3.822 1.00 97.06 201 THR A C 1
ATOM 1325 O O . THR A 1 201 ? 15.508 0.608 4.682 1.00 97.06 201 THR A O 1
ATOM 1328 N N . PHE A 1 202 ? 14.897 1.326 2.647 1.00 98.38 202 PHE A N 1
ATOM 1329 C CA . PHE A 1 202 ? 14.377 0.057 2.168 1.00 98.38 202 PHE A CA 1
ATOM 1330 C C . PHE A 1 202 ? 15.503 -0.755 1.520 1.00 98.38 202 PHE A C 1
ATOM 1332 O O . PHE A 1 202 ? 16.190 -0.286 0.607 1.00 98.38 202 PHE A O 1
ATOM 1339 N N . THR A 1 203 ? 15.706 -1.975 2.013 1.00 97.62 203 THR A N 1
ATOM 1340 C CA . THR A 1 203 ? 16.776 -2.875 1.555 1.00 97.62 203 THR A CA 1
ATOM 1341 C C . THR A 1 203 ? 16.271 -4.218 1.043 1.00 97.62 203 THR A C 1
ATOM 1343 O O . THR A 1 203 ? 17.071 -5.011 0.544 1.00 97.62 203 THR A O 1
ATOM 1346 N N . GLY A 1 204 ? 14.970 -4.479 1.167 1.00 98.19 204 GLY A N 1
ATOM 1347 C CA . GLY A 1 204 ? 14.364 -5.721 0.713 1.00 98.19 204 GLY A CA 1
ATOM 1348 C C . GLY A 1 204 ? 13.950 -5.706 -0.756 1.00 98.19 204 GLY A C 1
ATOM 1349 O O . GLY A 1 204 ? 14.225 -4.763 -1.498 1.00 98.19 204 GLY A O 1
ATOM 1350 N N . ALA A 1 205 ? 13.340 -6.806 -1.192 1.00 98.06 205 ALA A N 1
ATOM 1351 C CA . ALA A 1 205 ? 13.016 -7.032 -2.597 1.00 98.06 205 ALA A CA 1
ATOM 1352 C C . ALA A 1 205 ? 11.717 -6.328 -3.013 1.00 98.06 205 ALA A C 1
ATOM 1354 O O . ALA A 1 205 ? 10.737 -6.306 -2.259 1.00 98.06 205 ALA A O 1
ATOM 1355 N N . ALA A 1 206 ? 11.686 -5.838 -4.252 1.00 98.56 206 ALA A N 1
ATOM 1356 C CA . ALA A 1 206 ? 10.470 -5.367 -4.907 1.00 98.56 206 ALA A CA 1
ATOM 1357 C C . ALA A 1 206 ? 10.039 -6.332 -6.022 1.00 98.56 206 ALA A C 1
ATOM 1359 O O . ALA A 1 206 ? 10.867 -6.793 -6.807 1.00 98.56 206 ALA A O 1
ATOM 1360 N N . THR A 1 207 ? 8.742 -6.617 -6.134 1.00 98.81 207 THR A N 1
ATOM 1361 C CA . THR A 1 207 ? 8.190 -7.443 -7.220 1.00 98.81 207 THR A CA 1
ATOM 1362 C C . THR A 1 207 ? 7.010 -6.745 -7.884 1.00 98.81 207 THR A C 1
ATOM 1364 O O . THR A 1 207 ? 6.145 -6.193 -7.211 1.00 98.81 207 THR A O 1
ATOM 1367 N N . VAL A 1 208 ? 6.945 -6.789 -9.212 1.00 98.81 208 VAL A N 1
ATOM 1368 C CA . VAL A 1 208 ? 5.801 -6.338 -10.008 1.00 98.81 208 VAL A CA 1
ATOM 1369 C C . VAL A 1 208 ? 5.174 -7.572 -10.646 1.00 98.81 208 VAL A C 1
ATOM 1371 O O . VAL A 1 208 ? 5.800 -8.235 -11.475 1.00 98.81 208 VAL A O 1
ATOM 1374 N N . THR A 1 209 ? 3.961 -7.918 -10.217 1.00 98.56 209 THR A N 1
ATOM 1375 C CA . THR A 1 209 ? 3.229 -9.110 -10.679 1.00 98.56 209 THR A CA 1
ATOM 1376 C C . THR A 1 209 ? 2.080 -8.773 -11.621 1.00 98.56 209 THR A C 1
ATOM 1378 O O . THR A 1 209 ? 1.702 -9.617 -12.428 1.00 98.56 209 THR A O 1
ATOM 1381 N N . ALA A 1 210 ? 1.559 -7.540 -11.576 1.00 98.44 210 ALA A N 1
ATOM 1382 C CA . ALA A 1 210 ? 0.569 -7.038 -12.526 1.00 98.44 210 ALA A CA 1
ATOM 1383 C C . ALA A 1 210 ? 0.605 -5.503 -12.669 1.00 98.44 210 ALA A C 1
ATOM 1385 O O . ALA A 1 210 ? 1.014 -4.767 -11.760 1.00 98.44 210 ALA A O 1
ATOM 1386 N N . GLY A 1 211 ? 0.139 -5.029 -13.829 1.00 98.50 211 GLY A N 1
ATOM 1387 C CA . GLY A 1 211 ? 0.008 -3.609 -14.146 1.00 98.50 211 GLY A CA 1
ATOM 1388 C C . GLY A 1 211 ? 1.352 -2.905 -14.329 1.00 98.50 211 GLY A C 1
ATOM 1389 O O . GLY A 1 211 ? 2.328 -3.494 -14.804 1.00 98.50 211 GLY A O 1
ATOM 1390 N N . THR A 1 212 ? 1.380 -1.629 -13.946 1.00 98.50 212 THR A N 1
ATOM 1391 C CA . THR A 1 212 ? 2.554 -0.762 -14.092 1.00 98.50 212 THR A CA 1
ATOM 1392 C C . THR A 1 212 ? 3.000 -0.228 -12.735 1.00 98.50 212 THR A C 1
ATOM 1394 O O . THR A 1 212 ? 2.179 0.202 -11.921 1.00 98.50 212 THR A O 1
ATOM 1397 N N . ILE A 1 213 ? 4.309 -0.198 -12.497 1.00 98.56 213 ILE A N 1
ATOM 1398 C CA . ILE A 1 213 ? 4.910 0.607 -11.431 1.00 98.56 213 ILE A CA 1
ATOM 1399 C C . ILE A 1 213 ? 5.720 1.743 -12.059 1.00 98.56 213 ILE A C 1
ATOM 1401 O O . ILE A 1 213 ? 6.451 1.533 -13.025 1.00 98.56 213 ILE A O 1
ATOM 1405 N N . VAL A 1 214 ? 5.567 2.956 -11.538 1.00 97.88 214 VAL A N 1
ATOM 1406 C CA . VAL A 1 214 ? 6.264 4.152 -12.023 1.00 97.88 214 VAL A CA 1
ATOM 1407 C C . VAL A 1 214 ? 7.175 4.654 -10.921 1.00 97.88 214 VAL A C 1
ATOM 1409 O O . VAL A 1 214 ? 6.714 4.882 -9.807 1.00 97.88 214 VAL A O 1
ATOM 1412 N N . LEU A 1 215 ? 8.451 4.853 -11.224 1.00 97.75 215 LEU A N 1
ATOM 1413 C CA . LEU A 1 215 ? 9.412 5.441 -10.300 1.00 97.75 215 LEU A CA 1
ATOM 1414 C C . LEU A 1 215 ? 9.670 6.891 -10.698 1.00 97.75 215 LEU A C 1
ATOM 1416 O O . LEU A 1 215 ? 10.036 7.158 -11.838 1.00 97.75 215 LEU A O 1
ATOM 1420 N N . GLN A 1 216 ? 9.511 7.803 -9.743 1.00 96.75 216 GLN A N 1
ATOM 1421 C CA . GLN A 1 216 ? 9.812 9.235 -9.880 1.00 96.75 216 GLN A CA 1
ATOM 1422 C C . GLN A 1 216 ? 10.927 9.687 -8.925 1.00 96.75 216 GLN A C 1
ATOM 1424 O O . GLN A 1 216 ? 11.175 10.876 -8.746 1.00 96.75 216 GLN A O 1
ATOM 1429 N N . ASN A 1 217 ? 11.600 8.733 -8.278 1.00 96.81 217 ASN A N 1
ATOM 1430 C CA . ASN A 1 217 ? 12.726 8.985 -7.391 1.00 96.81 217 ASN A CA 1
ATOM 1431 C C . ASN A 1 217 ? 13.806 7.917 -7.585 1.00 96.81 217 ASN A C 1
ATOM 1433 O O . ASN A 1 217 ? 13.492 6.738 -7.754 1.00 96.81 217 ASN A O 1
ATOM 1437 N N . ASN A 1 218 ? 15.077 8.321 -7.503 1.00 96.06 218 ASN A N 1
ATOM 1438 C CA . ASN A 1 218 ? 16.228 7.423 -7.644 1.00 96.06 218 ASN A CA 1
ATOM 1439 C C . ASN A 1 218 ? 16.206 6.258 -6.648 1.00 96.06 218 ASN A C 1
ATOM 1441 O O . ASN A 1 218 ? 16.605 5.152 -6.997 1.00 96.06 218 ASN A O 1
AT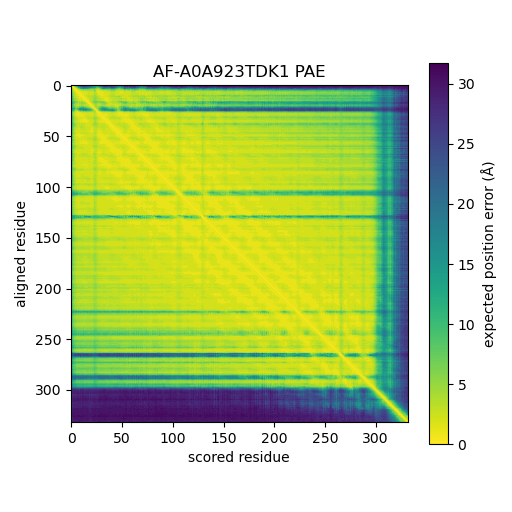OM 1445 N N . ASN A 1 219 ? 15.684 6.491 -5.445 1.00 97.19 219 ASN A N 1
ATOM 1446 C CA . ASN A 1 219 ? 15.640 5.500 -4.374 1.00 97.19 219 ASN A CA 1
ATOM 1447 C C . ASN A 1 219 ? 14.215 4.979 -4.128 1.00 97.19 219 ASN A C 1
ATOM 1449 O O . ASN A 1 219 ? 13.930 4.482 -3.040 1.00 97.19 219 ASN A O 1
ATOM 1453 N N . ALA A 1 220 ? 13.294 5.116 -5.091 1.00 98.00 220 ALA A N 1
ATOM 1454 C CA . ALA A 1 220 ? 11.888 4.734 -4.914 1.00 98.00 220 ALA A CA 1
ATOM 1455 C C . ALA A 1 220 ? 11.711 3.260 -4.493 1.00 98.00 220 ALA A C 1
ATOM 1457 O O . ALA A 1 220 ? 10.860 2.961 -3.656 1.00 98.00 220 ALA A O 1
ATOM 1458 N N . LEU A 1 221 ? 12.556 2.364 -5.022 1.00 97.62 221 LEU A N 1
ATOM 1459 C CA . LEU A 1 221 ? 12.614 0.936 -4.674 1.00 97.62 221 LEU A CA 1
ATOM 1460 C C . LEU A 1 221 ? 13.807 0.581 -3.769 1.00 97.62 221 LEU A C 1
ATOM 1462 O O . LEU A 1 221 ? 14.231 -0.573 -3.726 1.00 97.62 221 LEU A O 1
ATOM 1466 N N . GLY A 1 222 ? 14.347 1.557 -3.040 1.00 97.06 222 GLY A N 1
ATOM 1467 C CA . GLY A 1 222 ? 15.443 1.345 -2.098 1.00 97.06 222 GLY A CA 1
ATOM 1468 C C . GLY A 1 222 ? 16.837 1.349 -2.715 1.00 97.06 222 GLY A C 1
ATOM 1469 O O . GLY A 1 222 ? 17.012 1.642 -3.895 1.00 97.06 222 GLY A O 1
ATOM 1470 N N . ILE A 1 223 ? 17.829 1.054 -1.870 1.00 91.75 223 ILE A N 1
ATOM 1471 C CA . ILE A 1 223 ? 19.266 1.014 -2.219 1.00 91.75 223 ILE A CA 1
ATOM 1472 C C . ILE A 1 223 ? 19.925 -0.332 -1.861 1.00 91.75 223 ILE A C 1
ATOM 1474 O O . ILE A 1 223 ? 21.149 -0.452 -1.857 1.00 91.75 223 ILE A O 1
ATOM 1478 N N . GLY A 1 224 ? 19.121 -1.332 -1.477 1.00 87.31 224 GLY A N 1
ATOM 1479 C CA . GLY A 1 224 ? 19.598 -2.665 -1.099 1.00 87.31 224 GLY A CA 1
ATOM 1480 C C . GLY A 1 224 ? 20.111 -3.488 -2.282 1.00 87.31 224 GLY A C 1
ATOM 1481 O O . GLY A 1 224 ? 20.151 -3.022 -3.412 1.00 87.31 224 GLY A O 1
ATOM 1482 N N . THR A 1 225 ? 20.492 -4.741 -2.025 1.00 92.44 225 THR A N 1
ATOM 1483 C CA . THR A 1 225 ? 20.951 -5.690 -3.060 1.00 92.44 225 THR A CA 1
ATOM 1484 C C . THR A 1 225 ? 19.918 -6.764 -3.403 1.00 92.44 225 THR A C 1
ATOM 1486 O O . THR A 1 225 ? 20.173 -7.592 -4.277 1.00 92.44 225 THR A O 1
ATOM 1489 N N . ALA A 1 226 ? 18.757 -6.755 -2.741 1.00 95.56 226 ALA A N 1
ATOM 1490 C CA . ALA A 1 226 ? 17.705 -7.755 -2.916 1.00 95.56 226 ALA A CA 1
ATOM 1491 C C . ALA A 1 226 ? 17.045 -7.722 -4.309 1.00 95.56 226 ALA A C 1
ATOM 1493 O O . ALA A 1 226 ? 16.475 -8.727 -4.732 1.00 95.56 226 ALA A O 1
ATOM 1494 N N . GLY A 1 227 ? 17.170 -6.613 -5.044 1.00 96.50 227 GLY A N 1
ATOM 1495 C CA . GLY A 1 227 ? 16.748 -6.512 -6.436 1.00 96.50 227 GLY A CA 1
ATOM 1496 C C . GLY A 1 227 ? 15.272 -6.180 -6.639 1.00 96.50 227 GLY A C 1
ATOM 1497 O O . GLY A 1 227 ? 14.468 -6.079 -5.709 1.00 96.50 227 GLY A O 1
ATOM 1498 N N . THR A 1 228 ? 14.929 -6.030 -7.916 1.00 98.38 228 THR A N 1
ATOM 1499 C CA . THR A 1 228 ? 13.560 -5.829 -8.395 1.00 98.38 228 THR A CA 1
ATOM 1500 C C . THR A 1 228 ? 13.227 -6.904 -9.416 1.00 98.38 228 THR A C 1
ATOM 1502 O O . THR A 1 228 ? 14.005 -7.116 -10.340 1.00 98.38 228 THR A O 1
ATOM 1505 N N . THR A 1 229 ? 12.069 -7.550 -9.303 1.00 98.62 229 THR A N 1
ATOM 1506 C CA . THR A 1 229 ? 11.573 -8.491 -10.319 1.00 98.62 229 THR A CA 1
ATOM 1507 C C . THR A 1 229 ? 10.348 -7.926 -11.024 1.00 98.62 229 THR A C 1
ATOM 1509 O O . THR A 1 229 ? 9.368 -7.568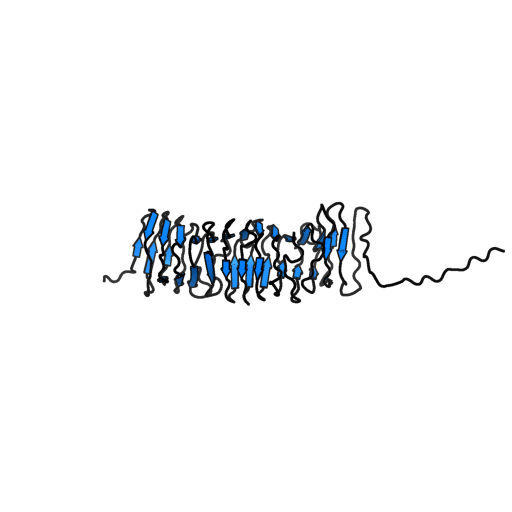 -10.377 1.00 98.62 229 THR A O 1
ATOM 1512 N N . VAL A 1 230 ? 10.387 -7.876 -12.352 1.00 98.50 230 VAL A N 1
ATOM 1513 C CA . VAL A 1 230 ? 9.279 -7.464 -13.219 1.00 98.50 230 VAL A CA 1
ATOM 1514 C C . VAL A 1 230 ? 8.793 -8.692 -13.978 1.00 98.50 230 VAL A C 1
ATOM 1516 O O . VAL A 1 230 ? 9.504 -9.242 -14.822 1.00 98.50 230 VAL A O 1
ATOM 1519 N N . SER A 1 231 ? 7.592 -9.155 -13.635 1.00 98.25 231 SER A N 1
ATOM 1520 C CA . SER A 1 231 ? 7.007 -10.369 -14.211 1.00 98.25 231 SER A CA 1
ATOM 1521 C C . SER A 1 231 ? 6.572 -10.151 -15.662 1.00 98.25 231 SER A C 1
ATOM 1523 O O . SER A 1 231 ? 6.292 -9.023 -16.078 1.00 98.25 231 SER A O 1
ATOM 1525 N N . SER A 1 232 ? 6.452 -11.241 -16.425 1.00 97.19 232 SER A N 1
ATOM 1526 C CA . SER A 1 232 ? 5.932 -11.181 -17.797 1.00 97.19 232 SER A CA 1
ATOM 1527 C C . SER A 1 232 ? 4.553 -10.517 -17.844 1.00 97.19 232 SER A C 1
ATOM 1529 O O . SER A 1 232 ? 3.689 -10.803 -17.017 1.00 97.19 232 SER A O 1
ATOM 1531 N N . GLY A 1 233 ? 4.358 -9.617 -18.809 1.00 96.56 233 GLY A N 1
ATOM 1532 C CA . GLY A 1 233 ? 3.121 -8.848 -18.960 1.00 96.56 233 GLY A CA 1
ATOM 1533 C C . GLY A 1 233 ? 2.993 -7.641 -18.023 1.00 96.56 233 GLY A C 1
ATOM 1534 O O . GLY A 1 233 ? 1.916 -7.059 -17.953 1.00 96.56 233 GLY A O 1
ATOM 1535 N N . THR A 1 234 ? 4.061 -7.240 -17.325 1.00 98.44 234 THR A N 1
ATOM 1536 C CA . THR A 1 234 ? 4.073 -6.069 -16.427 1.00 98.44 234 THR A CA 1
ATOM 1537 C C . THR A 1 234 ? 5.110 -5.037 -16.852 1.00 98.44 234 THR A C 1
ATOM 1539 O O . THR A 1 234 ? 6.029 -5.358 -17.602 1.00 98.44 234 THR A O 1
ATOM 1542 N N . THR A 1 235 ? 4.967 -3.794 -16.389 1.00 98.06 235 THR A N 1
ATOM 1543 C CA . THR A 1 235 ? 5.874 -2.702 -16.768 1.00 98.06 235 THR A CA 1
ATOM 1544 C C . THR A 1 235 ? 6.447 -1.989 -15.545 1.00 98.06 235 THR A C 1
ATOM 1546 O O . THR A 1 235 ? 5.712 -1.512 -14.682 1.00 98.06 235 THR A O 1
ATOM 1549 N N . LEU A 1 236 ? 7.772 -1.841 -15.515 1.00 97.88 236 LEU A N 1
ATOM 1550 C CA . LEU A 1 236 ? 8.480 -0.851 -14.708 1.00 97.88 236 LEU A CA 1
ATOM 1551 C C . LEU A 1 236 ? 8.778 0.375 -15.578 1.00 97.88 236 LEU A C 1
ATOM 1553 O O . LEU A 1 236 ? 9.474 0.271 -16.586 1.00 97.88 236 LEU A O 1
ATOM 1557 N N . ARG A 1 237 ? 8.275 1.548 -15.189 1.00 96.31 237 ARG A N 1
ATOM 1558 C CA . ARG A 1 237 ? 8.541 2.817 -15.875 1.00 96.31 237 ARG A CA 1
ATOM 1559 C C . ARG A 1 237 ? 9.379 3.745 -15.004 1.00 96.31 237 ARG A C 1
ATOM 1561 O O . ARG A 1 237 ? 9.051 3.975 -13.844 1.00 96.31 237 ARG A O 1
ATOM 1568 N N . LEU A 1 238 ? 10.432 4.308 -15.579 1.00 95.62 238 LEU A N 1
ATOM 1569 C CA . LEU A 1 238 ? 11.274 5.331 -14.966 1.00 95.62 238 LEU A CA 1
ATOM 1570 C C . LEU A 1 238 ? 10.832 6.705 -15.465 1.00 95.62 238 LEU A C 1
ATOM 1572 O O . LEU A 1 238 ? 10.663 6.875 -16.664 1.00 95.62 238 LEU A O 1
ATOM 1576 N N . ASP A 1 239 ? 10.620 7.674 -14.583 1.00 93.69 239 ASP A N 1
ATOM 1577 C CA . ASP A 1 239 ? 10.133 9.003 -14.960 1.00 93.69 239 ASP A CA 1
ATOM 1578 C C . ASP A 1 239 ? 10.916 10.085 -14.211 1.00 93.69 239 ASP A C 1
ATOM 1580 O O . ASP A 1 239 ? 10.572 10.473 -13.095 1.00 93.69 239 ASP A O 1
ATOM 1584 N N . GLY A 1 240 ? 12.042 10.502 -14.798 1.00 92.00 240 GLY A N 1
ATOM 1585 C CA . GLY A 1 240 ? 12.990 11.426 -14.165 1.00 92.00 240 GLY A CA 1
ATOM 1586 C C . GLY A 1 240 ? 13.984 10.745 -13.220 1.00 92.00 240 GLY A C 1
ATOM 1587 O O . GLY A 1 240 ? 14.561 11.397 -12.352 1.00 92.00 240 GLY A O 1
ATOM 1588 N N . VAL A 1 241 ? 14.194 9.434 -13.371 1.00 94.12 241 VAL A N 1
ATOM 1589 C CA . VAL A 1 241 ? 15.077 8.635 -12.508 1.00 94.12 241 VAL A CA 1
ATOM 1590 C C . VAL A 1 241 ? 16.456 8.507 -13.140 1.00 94.12 241 VAL A C 1
ATOM 1592 O O . VAL A 1 241 ? 16.608 7.843 -14.156 1.00 94.12 241 VAL A O 1
ATOM 1595 N N . THR A 1 242 ? 17.477 9.102 -12.530 1.00 92.75 242 THR A N 1
ATOM 1596 C CA . THR A 1 242 ? 18.826 9.257 -13.105 1.00 92.75 242 THR A CA 1
ATOM 1597 C C . THR A 1 242 ? 19.900 8.372 -12.474 1.00 92.75 242 THR A C 1
ATOM 1599 O O . THR A 1 242 ? 21.005 8.288 -13.014 1.00 92.75 242 THR A O 1
ATOM 1602 N N . SER A 1 243 ? 19.597 7.703 -11.357 1.00 91.94 243 SER A N 1
ATOM 1603 C CA . SER A 1 243 ? 20.576 6.889 -10.620 1.00 91.94 243 SER A CA 1
ATOM 1604 C C . SER A 1 243 ? 19.951 5.712 -9.860 1.00 91.94 243 SER A C 1
ATOM 1606 O O . SER A 1 243 ? 20.408 5.395 -8.763 1.00 91.94 243 SER A O 1
ATOM 1608 N N . ALA A 1 244 ? 18.903 5.066 -10.385 1.00 91.69 244 ALA A N 1
ATOM 1609 C CA . ALA A 1 244 ? 18.304 3.923 -9.685 1.00 91.69 244 ALA A CA 1
ATOM 1610 C C . ALA A 1 244 ? 19.273 2.737 -9.597 1.00 91.69 244 ALA A C 1
ATOM 1612 O O . ALA A 1 244 ? 19.809 2.282 -10.610 1.00 91.69 244 ALA A O 1
ATOM 1613 N N . ASN A 1 245 ? 19.481 2.227 -8.383 1.00 91.12 245 ASN A N 1
ATOM 1614 C CA . ASN A 1 245 ? 20.279 1.035 -8.118 1.00 91.12 245 ASN A CA 1
ATOM 1615 C C . ASN A 1 245 ? 19.804 0.349 -6.835 1.00 91.12 245 ASN A C 1
ATOM 1617 O O . ASN A 1 245 ? 20.102 0.823 -5.741 1.00 91.12 245 ASN A O 1
ATOM 1621 N N . ASN A 1 246 ? 19.103 -0.773 -6.971 1.00 92.00 246 ASN A N 1
ATOM 1622 C CA . ASN A 1 246 ? 18.688 -1.596 -5.837 1.00 92.00 246 ASN A CA 1
ATOM 1623 C C . ASN A 1 246 ? 19.062 -3.077 -6.017 1.00 92.00 246 ASN A C 1
ATOM 1625 O O . ASN A 1 246 ? 18.344 -3.977 -5.580 1.00 92.00 246 ASN A O 1
ATOM 1629 N N . GLY A 1 247 ? 20.199 -3.333 -6.671 1.00 93.25 247 GLY A N 1
ATOM 1630 C CA . GLY A 1 247 ? 20.670 -4.676 -6.995 1.00 93.25 247 GLY A CA 1
ATOM 1631 C C . GLY A 1 247 ? 20.321 -5.080 -8.426 1.00 93.25 247 GLY A C 1
ATOM 1632 O O . GLY A 1 247 ? 20.408 -4.269 -9.349 1.00 93.25 247 GLY A O 1
ATOM 1633 N N . THR A 1 248 ? 19.978 -6.356 -8.624 1.00 95.31 248 THR A N 1
ATOM 1634 C CA . THR A 1 248 ? 19.623 -6.872 -9.955 1.00 95.31 248 THR A CA 1
ATOM 1635 C C . THR A 1 248 ? 18.163 -6.562 -10.289 1.00 95.31 248 THR A C 1
ATOM 1637 O O . THR A 1 248 ? 17.266 -6.862 -9.502 1.00 95.31 248 THR A O 1
ATOM 1640 N N . LEU A 1 249 ? 17.928 -5.996 -11.470 1.00 97.31 249 LEU A N 1
ATOM 1641 C CA . LEU A 1 249 ? 16.619 -5.870 -12.098 1.00 97.31 249 LEU A CA 1
ATOM 1642 C C . LEU A 1 249 ? 16.361 -7.079 -12.991 1.00 97.31 249 LEU A C 1
ATOM 1644 O O . LEU A 1 249 ? 16.947 -7.202 -14.063 1.00 97.31 249 LEU A O 1
ATOM 1648 N N . THR A 1 250 ? 15.471 -7.956 -12.558 1.00 97.56 250 THR A N 1
ATOM 1649 C CA . THR A 1 250 ? 15.052 -9.131 -13.318 1.00 97.56 250 THR A CA 1
ATOM 1650 C C . THR A 1 250 ? 13.850 -8.780 -14.189 1.00 97.56 250 THR A C 1
ATOM 1652 O O . THR A 1 250 ? 12.836 -8.322 -13.664 1.00 97.56 250 THR A O 1
ATOM 1655 N N . LEU A 1 251 ? 13.940 -9.001 -15.501 1.00 96.88 251 LEU A N 1
ATOM 1656 C CA . LEU A 1 251 ? 12.898 -8.672 -16.478 1.00 96.88 251 LEU A CA 1
ATOM 1657 C C . LEU A 1 251 ? 12.463 -9.906 -17.276 1.00 96.88 251 LEU A C 1
ATOM 1659 O O . LEU A 1 251 ? 13.288 -10.741 -17.657 1.00 96.88 251 LEU A O 1
ATOM 1663 N N . ALA A 1 252 ? 11.172 -9.955 -17.601 1.00 93.94 252 ALA A N 1
ATOM 1664 C CA . ALA A 1 252 ? 10.593 -10.899 -18.548 1.00 93.94 252 ALA A CA 1
ATOM 1665 C C . ALA A 1 252 ? 9.456 -10.250 -19.351 1.00 93.94 252 ALA A C 1
ATOM 1667 O O . ALA A 1 252 ? 8.679 -9.457 -18.820 1.00 93.94 252 ALA A O 1
ATOM 1668 N N . GLY A 1 253 ? 9.304 -10.656 -20.611 1.00 95.25 253 GLY A N 1
ATOM 1669 C CA . GLY A 1 253 ? 8.152 -10.335 -21.448 1.00 95.25 253 GLY A CA 1
ATOM 1670 C C . GLY A 1 253 ? 8.147 -8.924 -22.042 1.00 95.25 253 GLY A C 1
ATOM 1671 O O . GLY A 1 253 ? 9.027 -8.092 -21.832 1.00 95.25 253 GLY A O 1
ATOM 1672 N N . THR A 1 254 ? 7.105 -8.633 -22.813 1.00 94.62 254 THR A N 1
ATOM 1673 C CA . THR A 1 254 ? 6.976 -7.378 -23.575 1.00 94.62 254 THR A CA 1
ATOM 1674 C C . THR A 1 254 ? 6.346 -6.234 -22.771 1.00 94.62 254 THR A C 1
ATOM 1676 O O . THR A 1 254 ? 6.119 -5.148 -23.298 1.00 94.62 254 THR A O 1
ATOM 1679 N N . GLY A 1 255 ? 6.010 -6.482 -21.504 1.00 96.25 255 GLY A N 1
ATOM 1680 C CA . GLY A 1 255 ? 5.244 -5.580 -20.647 1.00 96.25 255 GLY A CA 1
ATOM 1681 C C . GLY A 1 255 ? 3.830 -5.258 -21.139 1.00 96.25 255 GLY A C 1
ATOM 1682 O O . GLY A 1 255 ? 3.303 -5.891 -22.060 1.00 96.25 255 GLY A O 1
ATOM 1683 N N . ILE A 1 256 ? 3.195 -4.278 -20.492 1.00 95.06 256 ILE A N 1
ATOM 1684 C CA . ILE A 1 256 ? 1.797 -3.904 -20.741 1.00 95.06 256 ILE A CA 1
ATOM 1685 C C . ILE A 1 256 ? 1.638 -3.350 -22.162 1.00 95.06 256 ILE A C 1
ATOM 1687 O O . ILE A 1 256 ? 2.326 -2.411 -22.570 1.00 95.06 256 ILE A O 1
ATOM 1691 N N . GLY A 1 257 ? 0.721 -3.948 -22.929 1.00 93.62 257 GLY A N 1
ATOM 1692 C CA . GLY A 1 257 ? 0.424 -3.541 -24.307 1.00 93.62 257 GLY A CA 1
ATOM 1693 C C . GLY A 1 257 ? 1.596 -3.695 -25.284 1.00 93.62 257 GLY A C 1
ATOM 1694 O O . GLY A 1 257 ? 1.558 -3.105 -26.356 1.00 93.62 257 GLY A O 1
ATOM 1695 N N . GLY A 1 258 ? 2.646 -4.440 -24.914 1.00 91.62 258 GLY A N 1
ATOM 1696 C CA . GLY A 1 258 ? 3.874 -4.543 -25.708 1.00 91.62 258 GLY A CA 1
ATOM 1697 C C . GLY A 1 258 ? 4.796 -3.322 -25.609 1.00 91.62 258 GLY A C 1
ATOM 1698 O O . GLY A 1 258 ? 5.758 -3.228 -26.364 1.00 91.62 258 GLY A O 1
ATOM 1699 N N . THR A 1 259 ? 4.515 -2.391 -24.692 1.00 88.62 259 THR A N 1
ATOM 1700 C CA . THR A 1 259 ? 5.270 -1.134 -24.555 1.00 88.62 259 THR A CA 1
ATOM 1701 C C . THR A 1 259 ? 6.683 -1.357 -24.018 1.00 88.62 259 THR A C 1
ATOM 1703 O O . THR A 1 259 ? 7.583 -0.586 -24.332 1.00 88.62 259 THR A O 1
ATOM 1706 N N . GLY A 1 260 ? 6.894 -2.387 -23.198 1.00 93.19 260 GLY A N 1
ATOM 1707 C CA . GLY A 1 260 ? 8.164 -2.671 -22.535 1.00 93.19 260 GLY A CA 1
ATOM 1708 C C . GLY A 1 260 ? 7.988 -3.193 -21.111 1.00 93.19 260 GLY A C 1
ATOM 1709 O O . GLY A 1 260 ? 7.181 -2.662 -20.343 1.00 93.19 260 GLY A O 1
ATOM 1710 N N . ALA A 1 261 ? 8.769 -4.209 -20.738 1.00 96.38 261 ALA A N 1
ATOM 1711 C CA . ALA A 1 261 ? 8.950 -4.605 -19.341 1.00 96.38 261 ALA A CA 1
ATOM 1712 C C . ALA A 1 261 ? 9.718 -3.529 -18.553 1.00 96.38 261 ALA A C 1
ATOM 1714 O O . ALA A 1 261 ? 9.436 -3.304 -17.378 1.00 96.38 261 ALA A O 1
ATOM 1715 N N . LEU A 1 262 ? 10.630 -2.808 -19.214 1.00 96.31 262 LEU A N 1
ATOM 1716 C CA . LEU A 1 262 ? 11.271 -1.599 -18.697 1.00 96.31 262 LEU A CA 1
ATOM 1717 C C . LEU A 1 262 ? 11.083 -0.449 -19.692 1.00 96.31 262 LEU A C 1
ATOM 1719 O O . LEU A 1 262 ? 11.383 -0.603 -20.874 1.00 96.31 262 LEU A O 1
ATOM 1723 N N . VAL A 1 263 ? 10.614 0.702 -19.208 1.00 93.94 263 VAL A N 1
ATOM 1724 C CA . VAL A 1 263 ? 10.342 1.887 -20.034 1.00 93.94 263 VAL A CA 1
ATOM 1725 C C . VAL A 1 263 ? 11.007 3.127 -19.437 1.00 93.94 263 VAL A C 1
ATOM 1727 O O . VAL A 1 263 ? 10.771 3.462 -18.275 1.00 93.94 263 VAL A O 1
ATOM 1730 N N . GLY A 1 264 ? 11.801 3.846 -20.230 1.00 91.69 264 GLY A N 1
ATOM 1731 C CA . GLY A 1 264 ? 12.211 5.221 -19.930 1.00 91.69 264 GLY A CA 1
ATOM 1732 C C . GLY A 1 264 ? 11.094 6.208 -20.289 1.00 91.69 264 GLY A C 1
ATOM 1733 O O . GLY A 1 264 ? 10.585 6.179 -21.403 1.00 91.69 264 GLY A O 1
ATOM 1734 N N . GLY A 1 265 ? 10.675 7.046 -19.345 1.00 78.31 265 GLY A N 1
ATOM 1735 C CA . GLY A 1 265 ? 9.548 7.974 -19.458 1.00 78.31 265 GLY A CA 1
ATOM 1736 C C . GLY A 1 265 ? 9.794 9.198 -20.349 1.00 78.31 265 GLY A C 1
ATOM 1737 O O . GLY A 1 265 ? 10.889 9.424 -20.856 1.00 78.31 265 GLY A O 1
ATOM 1738 N N . THR A 1 266 ? 8.745 10.012 -20.503 1.00 69.94 266 THR A N 1
ATOM 1739 C CA . THR A 1 266 ? 8.542 10.949 -21.627 1.00 69.94 266 THR A CA 1
ATOM 1740 C C . THR A 1 266 ? 9.294 12.265 -21.595 1.00 69.94 266 THR A C 1
ATOM 1742 O O . THR A 1 266 ? 9.379 12.918 -22.632 1.00 69.94 266 THR A O 1
ATOM 1745 N N . ILE A 1 267 ? 9.820 12.678 -20.444 1.00 64.88 267 ILE A N 1
ATOM 1746 C CA . ILE A 1 267 ? 10.244 14.072 -20.229 1.00 64.88 267 ILE A CA 1
ATOM 1747 C C . ILE A 1 267 ? 11.682 14.230 -19.737 1.00 64.88 267 ILE A C 1
ATOM 1749 O O . ILE A 1 267 ? 12.146 15.354 -19.555 1.00 64.88 267 ILE A O 1
ATOM 1753 N N . SER A 1 268 ? 12.410 13.144 -19.486 1.00 77.81 268 SER A N 1
ATOM 1754 C CA . SER A 1 268 ? 13.761 13.222 -18.924 1.00 77.81 268 SER A CA 1
ATOM 1755 C C . SER A 1 268 ? 14.594 12.003 -19.272 1.00 77.81 268 SER A C 1
ATOM 1757 O O . SER A 1 268 ? 14.068 10.939 -19.590 1.00 77.81 268 SER A O 1
ATOM 1759 N N . ASN A 1 269 ? 15.910 12.169 -19.180 1.00 88.19 269 ASN A N 1
ATOM 1760 C CA . ASN A 1 269 ? 16.845 11.063 -19.287 1.00 88.19 269 ASN A CA 1
ATOM 1761 C C . ASN A 1 269 ? 16.683 10.154 -18.076 1.00 88.19 269 ASN A C 1
ATOM 1763 O O . ASN A 1 269 ? 16.654 10.629 -16.938 1.00 88.19 269 ASN A O 1
ATOM 1767 N N . ASN A 1 270 ? 16.597 8.857 -18.334 1.00 91.94 270 ASN A N 1
ATOM 1768 C CA . ASN A 1 270 ? 16.452 7.853 -17.302 1.00 91.94 270 ASN A CA 1
ATOM 1769 C C . ASN A 1 270 ? 17.675 6.945 -17.274 1.00 91.94 270 ASN A C 1
ATOM 1771 O O . ASN A 1 270 ? 18.280 6.649 -18.305 1.00 91.94 270 ASN A O 1
ATOM 1775 N N . ARG A 1 271 ? 18.040 6.476 -16.085 1.00 92.25 271 ARG A N 1
ATOM 1776 C CA . ARG A 1 271 ? 19.159 5.565 -15.908 1.00 92.25 271 ARG A CA 1
ATOM 1777 C C . ARG A 1 271 ? 18.889 4.561 -14.801 1.00 92.25 271 ARG A C 1
ATOM 1779 O O . ARG A 1 271 ? 18.600 4.923 -13.660 1.00 92.25 271 ARG A O 1
ATOM 1786 N N . TRP A 1 272 ? 19.062 3.296 -15.159 1.00 93.00 272 TRP A N 1
ATOM 1787 C CA . TRP A 1 272 ? 19.167 2.185 -14.228 1.00 93.00 272 TRP A CA 1
ATOM 1788 C C . TRP A 1 272 ? 20.634 1.766 -14.147 1.00 93.00 272 TRP A C 1
ATOM 1790 O O . TRP A 1 272 ? 21.219 1.394 -15.157 1.00 93.00 272 TRP A O 1
ATOM 1800 N N . LEU A 1 273 ? 21.251 1.864 -12.972 1.00 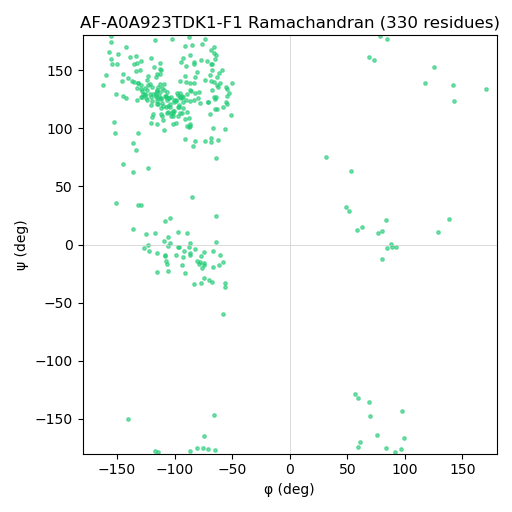90.50 273 LEU A N 1
ATOM 1801 C CA . LEU A 1 273 ? 22.671 1.553 -12.761 1.00 90.50 273 LEU A CA 1
ATOM 1802 C C . LEU A 1 273 ? 22.917 0.096 -12.363 1.00 90.50 273 LEU A C 1
ATOM 1804 O O . LEU A 1 273 ? 24.023 -0.403 -12.559 1.00 90.50 273 LEU A O 1
ATOM 1808 N N . GLY A 1 274 ? 21.915 -0.561 -11.772 1.00 87.44 274 GLY A N 1
ATOM 1809 C CA . GLY A 1 274 ? 22.018 -1.950 -11.332 1.00 87.44 274 GLY A CA 1
ATOM 1810 C C . GLY A 1 274 ? 22.181 -2.932 -12.496 1.00 87.44 274 GLY A C 1
ATOM 1811 O O . GLY A 1 274 ? 21.918 -2.599 -13.652 1.00 87.44 274 GLY A O 1
ATOM 1812 N N . ASN A 1 275 ? 22.589 -4.162 -12.182 1.00 91.31 275 ASN A N 1
ATOM 1813 C CA . ASN A 1 275 ? 22.622 -5.251 -13.160 1.00 91.31 275 ASN A CA 1
ATOM 1814 C C . ASN A 1 275 ? 21.201 -5.553 -13.659 1.00 91.31 275 ASN A C 1
ATOM 1816 O O . ASN A 1 275 ? 20.249 -5.497 -12.885 1.00 91.31 275 ASN A O 1
ATOM 1820 N N . LEU A 1 276 ? 21.055 -5.905 -14.927 1.00 94.12 276 LEU A N 1
ATOM 1821 C CA . LEU A 1 276 ? 19.820 -6.398 -15.520 1.00 94.12 276 LEU A CA 1
ATOM 1822 C C . LEU A 1 276 ? 19.961 -7.899 -15.758 1.00 94.12 276 LEU A C 1
ATOM 1824 O O . LEU A 1 276 ? 20.945 -8.342 -16.344 1.00 94.12 276 LEU A O 1
ATOM 1828 N N . ALA A 1 277 ? 18.970 -8.675 -15.339 1.00 94.62 277 ALA A N 1
ATOM 1829 C CA . ALA A 1 277 ? 18.863 -10.096 -15.632 1.00 94.62 277 ALA A CA 1
ATOM 1830 C C . ALA A 1 277 ? 17.628 -10.352 -16.498 1.00 94.62 277 ALA A C 1
ATOM 1832 O O . ALA A 1 277 ? 16.511 -10.045 -16.088 1.00 94.62 277 ALA A O 1
ATOM 1833 N N . LEU A 1 278 ? 17.806 -10.922 -17.688 1.00 94.31 278 LEU A N 1
ATOM 1834 C CA . LEU A 1 278 ? 16.686 -11.305 -18.551 1.00 94.31 278 LEU A CA 1
ATOM 1835 C C . LEU A 1 278 ? 16.378 -12.789 -18.347 1.00 94.31 278 LEU A C 1
ATOM 1837 O O . LEU A 1 278 ? 17.233 -13.637 -18.598 1.00 94.31 278 LEU A O 1
ATOM 1841 N N . THR A 1 279 ? 15.171 -13.113 -17.883 1.00 93.12 279 THR A N 1
ATOM 1842 C CA . THR A 1 279 ? 14.737 -14.509 -17.661 1.00 93.12 279 THR A CA 1
ATOM 1843 C C . THR A 1 279 ? 13.888 -15.065 -18.803 1.00 93.12 279 THR A C 1
ATOM 1845 O O . THR A 1 279 ? 13.622 -16.264 -18.847 1.00 93.12 279 THR A O 1
ATOM 1848 N N . ALA A 1 280 ? 13.491 -14.203 -19.737 1.00 90.81 280 ALA A N 1
ATOM 1849 C CA . ALA A 1 280 ? 12.842 -14.515 -21.004 1.00 90.81 280 ALA A CA 1
ATOM 1850 C C . ALA A 1 280 ? 13.115 -13.369 -21.994 1.00 90.81 280 ALA A C 1
ATOM 1852 O O . ALA A 1 280 ? 13.738 -12.368 -21.627 1.00 90.81 280 ALA A O 1
ATOM 1853 N N . ASP A 1 281 ? 12.610 -13.482 -23.225 1.00 90.44 281 ASP A N 1
ATOM 1854 C CA . ASP A 1 281 ? 12.577 -12.345 -24.147 1.00 90.44 281 ASP A CA 1
ATOM 1855 C C . ASP A 1 281 ? 11.860 -11.167 -23.483 1.00 90.44 281 ASP A C 1
ATOM 1857 O O . ASP A 1 281 ? 10.755 -11.317 -22.952 1.00 90.44 281 ASP A O 1
ATOM 1861 N N . ALA A 1 282 ? 12.512 -10.005 -23.482 1.00 94.12 282 ALA A N 1
ATOM 1862 C CA . ALA A 1 282 ? 12.019 -8.808 -22.824 1.00 94.12 282 ALA A CA 1
ATOM 1863 C C . ALA A 1 282 ? 12.109 -7.597 -23.748 1.00 94.12 282 ALA A C 1
ATOM 1865 O O . ALA A 1 282 ? 13.109 -7.401 -24.437 1.00 94.12 282 ALA A O 1
ATOM 1866 N N . THR A 1 283 ? 11.078 -6.756 -23.727 1.00 93.75 283 THR A N 1
ATOM 1867 C CA . THR A 1 283 ? 11.092 -5.472 -24.438 1.00 93.75 283 THR A CA 1
ATOM 1868 C C . THR A 1 283 ? 11.552 -4.377 -23.481 1.00 93.75 283 THR A C 1
ATOM 1870 O O . THR A 1 283 ? 10.994 -4.226 -22.394 1.00 93.75 283 THR A O 1
ATOM 1873 N N . ILE A 1 284 ? 12.557 -3.603 -23.887 1.00 93.44 284 ILE A N 1
ATOM 1874 C CA . ILE A 1 284 ? 13.021 -2.403 -23.184 1.00 93.44 284 ILE A CA 1
ATOM 1875 C C . ILE A 1 284 ? 12.890 -1.233 -24.152 1.00 93.44 284 ILE A C 1
ATOM 1877 O O . ILE A 1 284 ? 13.342 -1.339 -25.291 1.00 93.44 284 ILE A O 1
ATOM 1881 N N . SER A 1 285 ? 12.267 -0.142 -23.718 1.00 91.00 285 SER A N 1
ATOM 1882 C CA . SER A 1 285 ? 11.939 0.978 -24.600 1.00 91.00 285 SER A CA 1
ATOM 1883 C C . SER A 1 285 ? 12.107 2.335 -23.925 1.00 91.00 285 SER A C 1
ATOM 1885 O O . SER A 1 285 ? 12.284 2.454 -22.708 1.00 91.00 285 SER A O 1
ATOM 1887 N N . THR A 1 286 ? 12.021 3.381 -24.735 1.00 88.94 286 THR A N 1
ATOM 1888 C CA . THR A 1 286 ? 11.762 4.745 -24.291 1.00 88.94 286 THR A CA 1
ATOM 1889 C C . THR A 1 286 ? 10.412 5.178 -24.848 1.00 88.94 286 THR A C 1
ATOM 1891 O O . THR A 1 286 ? 10.076 4.939 -26.005 1.00 88.94 286 THR A O 1
ATOM 1894 N N . SER A 1 287 ? 9.603 5.812 -24.012 1.00 77.81 287 SER A N 1
ATOM 1895 C CA . SER A 1 287 ? 8.444 6.575 -24.453 1.00 77.81 287 SER A CA 1
ATOM 1896 C C . SER A 1 287 ? 8.872 8.035 -24.439 1.00 77.81 287 SER A C 1
ATOM 1898 O O . SER A 1 287 ? 9.157 8.524 -23.358 1.00 77.81 287 SER A O 1
ATOM 1900 N N . GLY A 1 288 ? 8.939 8.730 -25.576 1.00 73.88 288 GLY A N 1
ATOM 1901 C CA . GLY A 1 288 ? 9.284 10.161 -25.649 1.00 73.88 288 GLY A CA 1
ATOM 1902 C C . GLY A 1 288 ? 10.740 10.465 -26.024 1.00 73.88 288 GLY A C 1
ATOM 1903 O O . GLY A 1 288 ? 11.455 9.607 -26.523 1.00 73.88 288 GLY A O 1
ATOM 1904 N N . SER A 1 289 ? 11.162 11.718 -25.830 1.00 73.44 289 SER A N 1
ATOM 1905 C CA . SER A 1 289 ? 12.438 12.247 -26.350 1.00 73.44 289 SER A CA 1
ATOM 1906 C C . SER A 1 289 ? 13.653 12.028 -25.440 1.00 73.44 289 SER A C 1
ATOM 1908 O O . SER A 1 289 ? 14.754 12.457 -25.780 1.00 73.44 289 SER A O 1
ATOM 1910 N N . GLY A 1 290 ? 13.461 11.435 -24.260 1.00 76.38 290 GLY A N 1
ATOM 1911 C CA . GLY A 1 290 ? 14.548 11.095 -23.340 1.00 76.38 290 GLY A CA 1
ATOM 1912 C C . GLY A 1 290 ? 15.217 9.770 -23.706 1.00 76.38 290 GLY A C 1
ATOM 1913 O O . GLY A 1 290 ? 14.597 8.896 -24.308 1.00 76.38 290 GLY A O 1
ATOM 1914 N N . TRP A 1 291 ? 16.475 9.597 -23.297 1.00 83.81 291 TRP A N 1
ATOM 1915 C CA . TRP A 1 291 ? 17.165 8.308 -23.405 1.00 83.81 291 TRP A CA 1
ATOM 1916 C C . TRP A 1 291 ? 17.029 7.469 -22.130 1.00 83.81 291 TRP A C 1
ATOM 1918 O O . TRP A 1 291 ? 16.752 7.986 -21.044 1.00 83.81 291 TRP A O 1
ATOM 1928 N N . LEU A 1 292 ? 17.256 6.161 -22.266 1.00 90.69 292 LEU A N 1
ATOM 1929 C CA . LEU A 1 292 ? 17.351 5.203 -21.167 1.00 90.69 292 LEU A CA 1
ATOM 1930 C C . LEU A 1 292 ? 18.741 4.561 -21.172 1.00 90.69 292 LEU A C 1
ATOM 1932 O O . LEU A 1 292 ? 19.063 3.796 -22.076 1.00 90.69 292 LEU A O 1
ATOM 1936 N N . ALA A 1 293 ? 19.550 4.849 -20.153 1.00 90.12 293 ALA A N 1
ATOM 1937 C CA . ALA A 1 293 ? 20.828 4.175 -19.945 1.00 90.12 293 ALA A CA 1
ATOM 1938 C C . ALA A 1 293 ? 20.669 3.009 -18.967 1.00 90.12 293 ALA A C 1
ATOM 1940 O O . ALA A 1 293 ? 19.973 3.114 -17.953 1.00 90.12 293 ALA A O 1
ATOM 1941 N N . LEU A 1 294 ? 21.353 1.908 -19.259 1.00 90.19 294 LEU A N 1
ATOM 1942 C CA . LEU A 1 294 ? 21.267 0.662 -18.504 1.00 90.19 294 LEU A CA 1
ATOM 1943 C C . LEU A 1 294 ? 22.626 0.305 -17.898 1.00 90.19 294 LEU A C 1
ATOM 1945 O O . LEU A 1 294 ? 23.675 0.680 -18.426 1.00 90.19 294 LEU A O 1
ATOM 1949 N N . GLY A 1 295 ? 22.595 -0.428 -16.789 1.00 84.62 295 GLY A N 1
ATOM 1950 C CA . GLY A 1 295 ? 23.759 -1.105 -16.237 1.00 84.62 295 GLY A CA 1
ATOM 1951 C C . GLY A 1 295 ? 24.129 -2.339 -17.061 1.00 84.62 295 GLY A C 1
ATOM 1952 O O . GLY A 1 295 ? 23.678 -2.528 -18.192 1.00 84.62 295 GLY A O 1
ATOM 1953 N N . THR A 1 296 ? 24.959 -3.205 -16.487 1.00 85.38 296 THR A N 1
ATOM 1954 C CA . THR A 1 296 ? 25.348 -4.475 -17.118 1.00 85.38 296 THR A CA 1
ATOM 1955 C C . THR A 1 296 ? 24.122 -5.359 -17.359 1.00 85.38 296 THR A C 1
ATOM 1957 O O . THR A 1 296 ? 23.257 -5.436 -16.495 1.00 85.38 296 THR A O 1
ATOM 1960 N N . ILE A 1 297 ? 24.042 -6.037 -18.509 1.00 82.88 297 ILE A N 1
ATOM 1961 C CA . ILE A 1 297 ? 22.952 -6.968 -18.849 1.00 82.88 297 ILE A CA 1
ATOM 1962 C C . ILE A 1 297 ? 23.486 -8.405 -18.832 1.00 82.88 297 ILE A C 1
ATOM 1964 O O . ILE A 1 297 ? 24.527 -8.693 -19.423 1.00 82.88 297 ILE A O 1
ATOM 1968 N N . THR A 1 298 ? 22.754 -9.310 -18.182 1.00 80.38 298 THR A N 1
ATOM 1969 C CA . THR A 1 298 ? 23.091 -10.728 -18.019 1.00 80.38 298 THR A CA 1
ATOM 1970 C C . THR A 1 298 ? 21.904 -11.620 -18.444 1.00 80.38 298 THR A C 1
ATOM 1972 O O . THR A 1 298 ? 20.785 -11.373 -17.994 1.00 80.38 298 THR A O 1
ATOM 1975 N N . PRO A 1 299 ? 22.102 -12.678 -19.261 1.00 61.69 299 PRO A N 1
ATOM 1976 C CA . PRO A 1 299 ? 23.342 -13.048 -19.946 1.00 61.69 299 PRO A CA 1
ATOM 1977 C C . PRO A 1 299 ? 23.710 -12.031 -21.038 1.00 61.69 299 PRO A C 1
ATOM 1979 O O . PRO A 1 299 ? 22.842 -11.374 -21.603 1.00 61.69 299 PRO A O 1
ATOM 1982 N N . ALA A 1 300 ? 24.999 -11.934 -21.376 1.00 57.34 300 ALA A N 1
ATOM 1983 C CA . ALA A 1 300 ? 25.528 -10.969 -22.353 1.00 57.34 300 ALA A CA 1
ATOM 1984 C C . ALA A 1 300 ? 25.009 -11.156 -23.805 1.00 57.34 300 ALA A C 1
ATOM 1986 O O . ALA A 1 300 ? 25.413 -10.424 -24.705 1.00 57.34 300 ALA A O 1
ATOM 1987 N N . TRP A 1 301 ? 24.119 -12.127 -24.042 1.00 45.06 301 TRP A N 1
ATOM 1988 C CA . TRP A 1 301 ? 23.594 -12.514 -25.349 1.00 45.06 301 TRP A CA 1
ATOM 1989 C C . TRP A 1 301 ? 22.067 -12.685 -25.315 1.00 45.06 301 TRP A C 1
ATOM 1991 O O . TRP A 1 301 ? 21.574 -13.804 -25.243 1.00 45.06 301 TRP A O 1
ATOM 2001 N N . ASN A 1 302 ? 21.306 -11.590 -25.405 1.00 43.06 302 ASN A N 1
ATOM 2002 C CA . ASN A 1 302 ? 19.996 -11.624 -26.070 1.00 43.06 302 ASN A CA 1
ATOM 2003 C C . ASN A 1 302 ? 19.663 -10.235 -26.644 1.00 43.06 302 ASN A C 1
ATOM 2005 O O . ASN A 1 302 ? 19.222 -9.333 -25.932 1.00 43.06 302 ASN A O 1
ATOM 2009 N N . ARG A 1 303 ? 19.958 -10.026 -27.934 1.00 47.31 303 ARG A N 1
ATOM 2010 C CA . ARG A 1 303 ? 19.620 -8.792 -28.658 1.00 47.31 303 ARG A CA 1
ATOM 2011 C C . ARG A 1 303 ? 18.205 -8.920 -29.222 1.00 47.31 303 ARG A C 1
ATOM 2013 O O . ARG A 1 303 ? 18.023 -9.511 -30.278 1.00 47.31 303 ARG A O 1
ATOM 2020 N N . ALA A 1 304 ? 17.244 -8.293 -28.555 1.00 40.09 304 ALA A N 1
ATOM 2021 C CA . ALA A 1 304 ? 15.970 -7.888 -29.145 1.00 40.09 304 ALA A CA 1
ATOM 2022 C C . ALA A 1 304 ? 15.635 -6.455 -28.690 1.00 40.09 304 ALA A C 1
ATOM 2024 O O . ALA A 1 304 ? 14.663 -6.204 -27.986 1.00 40.09 304 ALA A O 1
ATOM 2025 N N . LEU A 1 305 ? 16.494 -5.500 -29.059 1.00 48.75 305 LEU A N 1
ATOM 2026 C CA . LEU A 1 305 ? 16.193 -4.068 -28.978 1.00 48.75 305 LEU A CA 1
ATOM 2027 C C . LEU A 1 305 ? 15.418 -3.688 -30.245 1.00 48.75 305 LEU A C 1
ATOM 2029 O O . LEU A 1 305 ? 16.017 -3.297 -31.243 1.00 48.75 305 LEU A O 1
ATOM 2033 N N . ASN A 1 306 ? 14.099 -3.875 -30.233 1.00 42.91 306 ASN A N 1
ATOM 2034 C CA . ASN A 1 306 ? 13.232 -3.395 -31.309 1.00 42.91 306 ASN A CA 1
ATOM 2035 C C . ASN A 1 306 ? 12.808 -1.954 -31.004 1.00 42.91 306 ASN A C 1
ATOM 2037 O O . ASN A 1 306 ? 11.900 -1.737 -30.206 1.00 42.91 306 ASN A O 1
ATOM 2041 N N . ASP A 1 307 ? 13.452 -0.987 -31.658 1.00 41.81 307 ASP A N 1
ATOM 2042 C CA . ASP A 1 307 ? 12.936 0.376 -31.811 1.00 41.81 307 ASP A CA 1
ATOM 2043 C C . ASP A 1 307 ? 12.252 0.490 -33.191 1.00 41.81 307 ASP A C 1
ATOM 2045 O O . ASP A 1 307 ? 12.941 0.433 -34.213 1.00 41.81 307 ASP A O 1
ATOM 2049 N N . PRO A 1 308 ? 10.913 0.621 -33.271 1.00 37.66 308 PRO A N 1
ATOM 2050 C CA . PRO A 1 308 ? 10.218 0.831 -34.537 1.00 37.66 308 PRO A CA 1
ATOM 2051 C C . PRO A 1 308 ? 10.373 2.257 -35.101 1.00 37.66 308 PRO A C 1
ATOM 2053 O O . PRO A 1 308 ? 9.915 2.508 -36.216 1.00 37.66 308 PRO A O 1
ATOM 2056 N N . THR A 1 309 ? 10.983 3.202 -34.374 1.00 37.94 309 THR A N 1
ATOM 2057 C CA . THR A 1 309 ? 11.057 4.619 -34.762 1.00 37.94 309 THR A CA 1
ATOM 2058 C C . THR A 1 309 ? 12.380 5.287 -34.351 1.00 37.94 309 THR A C 1
ATOM 2060 O O . THR A 1 309 ? 12.391 6.183 -33.517 1.00 37.94 309 THR A O 1
ATOM 2063 N N . HIS A 1 310 ? 13.481 4.897 -35.001 1.00 41.66 310 HIS A N 1
ATOM 2064 C CA . HIS A 1 310 ? 14.720 5.677 -35.176 1.00 41.66 310 HIS A CA 1
ATOM 2065 C C . HIS A 1 310 ? 15.121 6.660 -34.044 1.00 41.66 310 HIS A C 1
ATOM 2067 O O . HIS A 1 310 ? 15.134 7.873 -34.237 1.00 41.66 310 HIS A O 1
ATOM 2073 N N . THR A 1 311 ? 15.636 6.134 -32.934 1.00 35.84 311 THR A N 1
ATOM 2074 C CA . THR A 1 311 ? 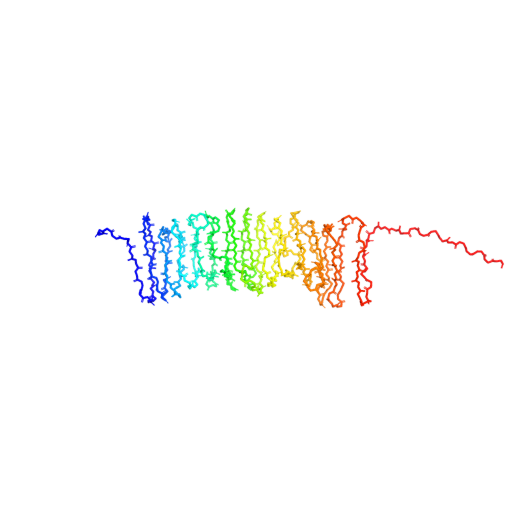16.837 6.668 -32.264 1.00 35.84 311 THR A CA 1
ATOM 2075 C C . THR A 1 311 ? 17.659 5.487 -31.744 1.00 35.84 311 THR A C 1
ATOM 2077 O O . THR A 1 311 ? 17.106 4.649 -31.036 1.00 35.84 311 THR A O 1
ATOM 2080 N N . PRO A 1 312 ? 18.962 5.357 -32.062 1.00 36.50 312 PRO A N 1
ATOM 2081 C CA . PRO A 1 312 ? 19.767 4.291 -31.482 1.00 36.50 312 PRO A CA 1
ATOM 2082 C C . PRO A 1 312 ? 19.689 4.379 -29.956 1.00 36.50 312 PRO A C 1
ATOM 2084 O O . PRO A 1 312 ? 20.027 5.413 -29.378 1.00 36.50 312 PRO A O 1
ATOM 2087 N N . LEU A 1 313 ? 19.250 3.298 -29.309 1.00 42.44 313 LEU A N 1
ATOM 2088 C CA . LEU A 1 313 ? 19.544 3.056 -27.902 1.00 42.44 313 LEU A CA 1
ATOM 2089 C C . LEU A 1 313 ? 21.066 2.937 -27.821 1.00 42.44 313 LEU A C 1
ATOM 2091 O O . LEU A 1 313 ? 21.634 1.871 -28.058 1.00 42.44 313 LEU A O 1
ATOM 2095 N N . ASP A 1 314 ? 21.726 4.072 -27.602 1.00 35.38 314 ASP A N 1
ATOM 2096 C CA . ASP A 1 314 ? 23.160 4.140 -27.390 1.00 35.38 314 ASP A CA 1
ATOM 2097 C C . ASP A 1 314 ? 23.420 3.472 -26.041 1.00 35.38 314 ASP A C 1
ATOM 2099 O O . ASP A 1 314 ? 23.271 4.062 -24.966 1.00 35.38 314 ASP A O 1
ATOM 2103 N N . ILE A 1 315 ? 23.691 2.168 -26.091 1.00 42.81 315 ILE A N 1
ATOM 2104 C CA . ILE A 1 315 ? 24.169 1.420 -24.941 1.00 42.81 315 ILE A CA 1
ATOM 2105 C C . ILE A 1 315 ? 25.572 1.964 -24.691 1.00 42.81 315 ILE A C 1
ATOM 2107 O O . ILE A 1 315 ? 26.548 1.450 -25.231 1.00 42.81 315 ILE A O 1
ATOM 2111 N N . GLY A 1 316 ? 25.662 3.034 -23.902 1.00 31.45 316 GLY A N 1
ATOM 2112 C CA . GLY A 1 316 ? 26.914 3.597 -23.422 1.00 31.45 316 GLY A CA 1
ATOM 2113 C C . GLY A 1 316 ? 27.630 2.595 -22.519 1.00 31.45 316 GLY A C 1
ATOM 2114 O O . GLY A 1 316 ? 27.638 2.735 -21.299 1.00 31.45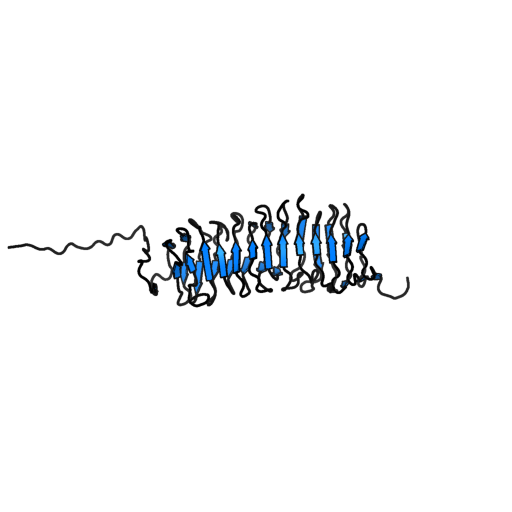 316 GLY A O 1
ATOM 2115 N N . LEU A 1 317 ? 28.220 1.561 -23.116 1.00 32.69 317 LEU A N 1
ATOM 2116 C CA . LEU A 1 317 ? 29.198 0.694 -22.483 1.00 32.69 317 LEU A CA 1
ATOM 2117 C C . LEU A 1 317 ? 30.490 1.503 -22.379 1.00 32.69 317 LEU A C 1
ATOM 2119 O O . LEU A 1 317 ? 31.330 1.479 -23.275 1.00 32.69 317 LEU A O 1
ATOM 2123 N N . SER A 1 318 ? 30.664 2.247 -21.285 1.00 35.53 318 SER A N 1
ATOM 2124 C CA . SER A 1 318 ? 31.989 2.763 -20.950 1.00 35.53 318 SER A CA 1
ATOM 2125 C C . SER A 1 318 ? 32.884 1.568 -20.605 1.00 35.53 318 SER A C 1
ATOM 2127 O O . SER A 1 318 ? 32.790 1.033 -19.500 1.00 35.53 318 SER A O 1
ATOM 2129 N N . GLY A 1 319 ? 33.726 1.131 -21.544 1.00 32.94 319 GLY A N 1
ATOM 2130 C CA . GLY A 1 319 ? 34.839 0.231 -21.225 1.00 32.94 319 GLY A CA 1
ATOM 2131 C C . GLY A 1 319 ? 35.141 -0.929 -22.174 1.00 32.94 319 GLY A C 1
ATOM 2132 O O . GLY A 1 319 ? 35.779 -1.873 -21.720 1.00 32.94 319 GLY A O 1
ATOM 2133 N N . TYR A 1 320 ? 34.746 -0.900 -23.449 1.00 29.95 320 TYR A N 1
ATOM 2134 C CA . TYR A 1 320 ? 35.326 -1.823 -24.434 1.00 29.95 320 TYR A CA 1
ATOM 2135 C C . TYR A 1 320 ? 35.738 -1.054 -25.688 1.00 29.95 320 TYR A C 1
ATOM 2137 O O . TYR A 1 320 ? 34.912 -0.745 -26.544 1.00 29.95 320 TYR A O 1
ATOM 2145 N N . ASP A 1 321 ? 37.018 -0.686 -25.736 1.00 30.88 321 ASP A N 1
ATOM 2146 C CA . ASP A 1 321 ? 37.654 -0.092 -26.907 1.00 30.88 321 ASP A CA 1
ATOM 2147 C C . ASP A 1 321 ? 37.648 -1.144 -28.022 1.00 30.88 321 ASP A C 1
ATOM 2149 O O . ASP A 1 321 ? 38.201 -2.238 -27.874 1.00 30.88 321 ASP A O 1
ATOM 2153 N N . HIS A 1 322 ? 36.947 -0.853 -29.112 1.00 37.31 322 HIS A N 1
ATOM 2154 C CA . HIS A 1 322 ? 36.969 -1.688 -30.301 1.00 37.31 322 HIS A CA 1
ATOM 2155 C C . HIS A 1 322 ? 38.222 -1.288 -31.082 1.00 37.31 322 HIS A C 1
ATOM 2157 O O . HIS A 1 322 ? 38.181 -0.378 -31.908 1.00 37.31 322 HIS A O 1
ATOM 2163 N N . ASP A 1 323 ? 39.346 -1.945 -30.792 1.00 37.88 323 ASP A N 1
ATOM 2164 C CA . ASP A 1 323 ? 40.524 -1.919 -31.658 1.00 37.88 323 ASP A CA 1
ATOM 2165 C C . ASP A 1 323 ? 40.095 -2.399 -33.055 1.00 37.88 323 ASP A C 1
ATOM 2167 O O . ASP A 1 323 ? 39.932 -3.594 -33.312 1.00 37.88 323 ASP A O 1
ATOM 2171 N N . GLU A 1 324 ? 39.866 -1.461 -33.973 1.00 34.19 324 GLU A N 1
ATOM 2172 C CA . GLU A 1 324 ? 39.744 -1.759 -35.394 1.00 34.19 324 GLU A CA 1
ATOM 2173 C C . GLU A 1 324 ? 41.131 -1.593 -36.040 1.00 34.19 324 GLU A C 1
ATOM 2175 O O . GLU A 1 324 ? 41.682 -0.485 -36.051 1.00 34.19 324 GLU A O 1
ATOM 2180 N N . PRO A 1 325 ? 41.739 -2.653 -36.606 1.00 35.78 325 PRO A N 1
ATOM 2181 C CA . PRO A 1 325 ? 42.965 -2.492 -37.365 1.00 35.78 325 PRO A CA 1
ATOM 2182 C C . PRO A 1 325 ? 42.641 -1.741 -38.660 1.00 35.78 325 PRO A C 1
ATOM 2184 O O . PRO A 1 325 ? 41.963 -2.258 -39.552 1.00 35.78 325 PRO A O 1
ATOM 2187 N N . ARG A 1 326 ? 43.149 -0.507 -38.768 1.00 38.34 326 ARG A N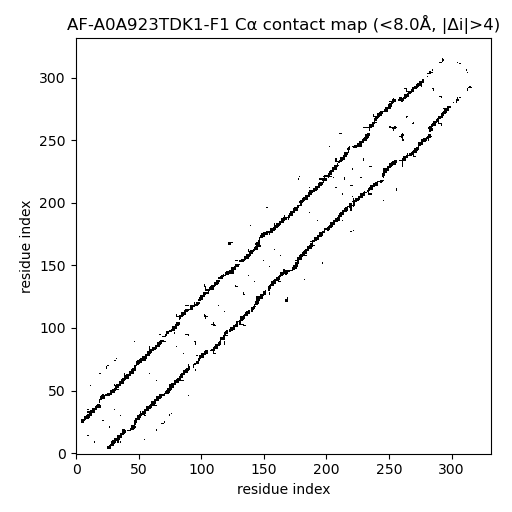 1
ATOM 2188 C CA . ARG A 1 326 ? 43.118 0.300 -39.995 1.00 38.34 326 ARG A CA 1
ATOM 2189 C C . ARG A 1 326 ? 43.656 -0.531 -41.162 1.00 38.34 326 ARG A C 1
ATOM 2191 O O . ARG A 1 326 ? 44.848 -0.833 -41.220 1.00 38.34 326 ARG A O 1
ATOM 2198 N N . ARG A 1 327 ? 42.781 -0.886 -42.107 1.00 39.44 327 ARG A N 1
ATOM 2199 C CA . ARG A 1 327 ? 43.192 -1.444 -43.398 1.00 39.44 327 ARG A CA 1
ATOM 2200 C C . ARG A 1 327 ? 43.985 -0.384 -44.160 1.00 39.44 327 ARG A C 1
ATOM 2202 O O . ARG A 1 327 ? 43.529 0.744 -44.325 1.00 39.44 327 ARG A O 1
ATOM 2209 N N . GLN A 1 328 ? 45.176 -0.778 -44.595 1.00 41.44 328 GLN A N 1
ATOM 2210 C CA . GLN A 1 328 ? 46.030 -0.047 -45.521 1.00 41.44 328 GLN A CA 1
ATOM 2211 C C . GLN A 1 328 ? 45.261 0.317 -46.796 1.00 41.44 328 GLN A C 1
ATOM 2213 O O . GLN A 1 328 ? 44.686 -0.555 -47.443 1.00 41.44 328 GLN A O 1
ATOM 2218 N N . HIS A 1 329 ? 45.337 1.584 -47.190 1.00 36.91 329 HIS A N 1
ATOM 2219 C CA . HIS A 1 329 ? 45.317 1.975 -48.593 1.00 36.91 329 HIS A CA 1
ATOM 2220 C C . HIS A 1 329 ? 46.680 2.606 -48.874 1.00 36.91 329 HIS A C 1
ATOM 2222 O O . HIS A 1 329 ? 46.982 3.700 -48.400 1.00 36.91 329 HIS A O 1
ATOM 2228 N N . ALA A 1 330 ? 47.537 1.844 -49.549 1.00 41.88 330 ALA A N 1
ATOM 2229 C CA . ALA A 1 330 ? 48.694 2.376 -50.242 1.00 41.88 330 ALA A CA 1
ATOM 2230 C C . ALA A 1 330 ? 48.207 2.750 -51.643 1.00 41.88 330 ALA A C 1
ATOM 2232 O O . ALA A 1 330 ? 47.881 1.857 -52.425 1.00 41.88 330 ALA A O 1
ATOM 2233 N N . ASP A 1 331 ? 48.111 4.046 -51.925 1.00 50.91 331 ASP A N 1
ATOM 2234 C CA . ASP A 1 331 ? 47.990 4.516 -53.300 1.00 50.91 331 ASP A CA 1
ATOM 2235 C C . ASP A 1 331 ? 49.381 4.484 -53.948 1.00 50.91 331 ASP A C 1
ATOM 2237 O O . ASP A 1 331 ? 50.378 4.912 -53.357 1.00 50.91 331 ASP A O 1
ATOM 2241 N N . THR A 1 332 ? 49.407 3.888 -55.139 1.00 48.44 332 THR A N 1
ATOM 2242 C CA . THR A 1 332 ? 50.499 3.843 -56.124 1.00 48.44 332 THR A CA 1
ATOM 2243 C C . THR A 1 332 ? 50.875 5.213 -56.657 1.00 48.44 332 THR A C 1
ATOM 2245 O O . THR A 1 332 ? 49.931 5.986 -56.937 1.00 48.44 332 THR A O 1
#

Radius of gyration: 24.64 Å; Cα contacts (8 Å, |Δi|>4): 1153; chains: 1; bounding box: 79×32×89 Å

Sequence (332 aa):
TAGGIPTFNLAGFTETAGPIASTNTPATITLGGGSLTSGDSTSTSFAGAITGTGGTLIKAGTGTFTLGGTSANTYTGATTITAGGLTLNKTAGVNAITGNITIGDRTGPDTLTLAASNQIADTAAIILNSSGSPIFNLAGFSDTVGSIASSNTAATIALGSGALTAGGDNSSTTYAGIFTGNGSFTKAGSGTTTLSGNSSTFTGAATVTAGTIVLQNNNALGIGTAGTTVSSGTTLRLDGVTSANNGTLTLAGTGIGGTGALVGGTISNNRWLGNLALTADATISTSGSGWLALGTITPAWNRALNDPTHTPLDIGLSGYDHDEPRRQHADT

pLDDT: mean 88.82, std 17.97, range [29.95, 98.94]